Protein AF-A0A382SDR4-F1 (afdb_monomer)

Organism: NCBI:txid408172

Structure (mmCIF, N/CA/C/O backbone):
data_AF-A0A382SDR4-F1
#
_entry.id   AF-A0A382SDR4-F1
#
loop_
_atom_site.group_PDB
_atom_site.id
_atom_site.type_symbol
_atom_site.label_atom_id
_atom_site.label_alt_id
_atom_site.label_comp_id
_atom_site.label_asym_id
_atom_site.label_entity_id
_atom_site.label_seq_id
_atom_site.pdbx_PDB_ins_code
_atom_site.Cartn_x
_atom_site.Cartn_y
_atom_site.Cartn_z
_atom_site.occupancy
_atom_site.B_iso_or_equiv
_atom_site.auth_seq_id
_atom_site.auth_comp_id
_atom_site.auth_asym_id
_atom_site.auth_atom_id
_atom_site.pdbx_PDB_model_num
ATOM 1 N N . MET A 1 1 ? 40.694 6.648 5.800 1.00 42.09 1 MET A N 1
ATOM 2 C CA . MET A 1 1 ? 41.852 7.226 5.070 1.00 42.09 1 MET A CA 1
ATOM 3 C C . MET A 1 1 ? 41.909 6.481 3.736 1.00 42.09 1 MET A C 1
ATOM 5 O O . MET A 1 1 ? 42.114 5.287 3.797 1.00 42.09 1 MET A O 1
ATOM 9 N N . ARG A 1 2 ? 41.617 6.976 2.528 1.00 34.34 2 ARG A N 1
ATOM 10 C CA . ARG A 1 2 ? 41.239 8.264 1.901 1.00 34.34 2 ARG A CA 1
ATOM 11 C C . ARG A 1 2 ? 39.832 8.049 1.275 1.00 34.34 2 ARG A C 1
ATOM 13 O O . ARG A 1 2 ? 39.553 6.924 0.895 1.00 34.34 2 ARG A O 1
ATOM 20 N N . ARG A 1 3 ? 38.843 8.953 1.292 1.00 36.31 3 ARG A N 1
ATOM 21 C CA . ARG A 1 3 ? 38.759 10.359 0.836 1.00 36.31 3 ARG A CA 1
ATOM 22 C C . ARG A 1 3 ? 39.054 10.522 -0.671 1.00 36.31 3 ARG A C 1
ATOM 24 O O . ARG A 1 3 ? 40.202 10.732 -1.040 1.00 36.31 3 ARG A O 1
ATOM 31 N N . ASN A 1 4 ? 37.966 10.477 -1.452 1.00 34.06 4 ASN A N 1
ATOM 32 C CA . ASN A 1 4 ? 37.742 10.932 -2.839 1.00 34.06 4 ASN A CA 1
ATOM 33 C C . ASN A 1 4 ? 38.135 10.002 -4.002 1.00 34.06 4 ASN A C 1
ATOM 35 O O . ASN A 1 4 ? 39.260 9.514 -4.075 1.00 34.06 4 ASN A O 1
ATOM 39 N N . VAL A 1 5 ? 37.211 9.882 -4.969 1.00 33.97 5 VAL A N 1
ATOM 40 C CA . VAL A 1 5 ? 37.484 9.511 -6.366 1.00 33.97 5 VAL A CA 1
ATOM 41 C C . VAL A 1 5 ? 36.851 10.573 -7.270 1.00 33.97 5 VAL A C 1
ATOM 43 O O . VAL A 1 5 ? 35.683 10.921 -7.131 1.00 33.97 5 VAL A O 1
ATOM 46 N N . ASP A 1 6 ? 37.694 11.120 -8.136 1.00 36.75 6 ASP A N 1
ATOM 47 C CA . ASP A 1 6 ? 37.491 12.255 -9.033 1.00 36.75 6 ASP A CA 1
ATOM 48 C C . ASP A 1 6 ? 36.799 11.791 -10.335 1.00 36.75 6 ASP A C 1
ATOM 50 O O . ASP A 1 6 ? 37.286 10.873 -11.001 1.00 36.75 6 ASP A O 1
ATOM 54 N N . PHE A 1 7 ? 35.664 12.393 -10.712 1.00 32.41 7 PHE A N 1
ATOM 55 C CA . PHE A 1 7 ? 34.957 12.075 -11.961 1.00 32.41 7 PHE A CA 1
ATOM 56 C C . PHE A 1 7 ? 35.505 12.925 -13.116 1.00 32.41 7 PHE A C 1
ATOM 58 O O . PHE A 1 7 ? 35.123 14.080 -13.304 1.00 32.41 7 PHE A O 1
ATOM 65 N N . ARG A 1 8 ? 36.368 12.335 -13.954 1.00 37.22 8 ARG A N 1
ATOM 66 C CA . ARG A 1 8 ? 36.726 12.898 -15.268 1.00 37.22 8 ARG A CA 1
ATOM 67 C C . ARG A 1 8 ? 35.856 12.292 -16.367 1.00 37.22 8 ARG A C 1
ATOM 69 O O . ARG A 1 8 ? 35.957 11.107 -16.668 1.00 37.22 8 ARG A O 1
ATOM 76 N N . LEU A 1 9 ? 35.049 13.135 -17.011 1.00 39.50 9 LEU A N 1
ATOM 77 C CA . LEU A 1 9 ? 34.269 12.802 -18.206 1.00 39.50 9 LEU A CA 1
ATOM 78 C C . LEU A 1 9 ? 35.189 12.335 -19.349 1.00 39.50 9 LEU A C 1
ATOM 80 O O . LEU A 1 9 ? 36.022 13.093 -19.855 1.00 39.50 9 LEU A O 1
ATOM 84 N N . GLY A 1 10 ? 35.026 11.078 -19.766 1.00 33.91 10 GLY A N 1
ATOM 85 C CA . GLY A 1 10 ? 35.759 10.479 -20.877 1.00 33.91 10 GLY A CA 1
ATOM 86 C C . GLY A 1 10 ? 35.306 11.033 -22.229 1.00 33.91 10 GLY A C 1
ATOM 87 O O . GLY A 1 10 ? 34.182 10.801 -22.669 1.00 33.91 10 GLY A O 1
ATOM 88 N N . LYS A 1 11 ? 36.201 11.741 -22.928 1.00 41.03 11 LYS A N 1
ATOM 89 C CA . LYS A 1 11 ? 36.052 12.025 -24.362 1.00 41.03 11 LYS A CA 1
ATOM 90 C C . LYS A 1 11 ? 36.240 10.728 -25.158 1.00 41.03 11 LYS A C 1
ATOM 92 O O . LYS A 1 11 ? 37.163 9.963 -24.891 1.00 41.03 11 LYS A O 1
ATOM 97 N N . ARG A 1 12 ? 35.364 10.524 -26.150 1.00 38.06 12 ARG A N 1
ATOM 98 C CA . ARG A 1 12 ? 35.349 9.397 -27.100 1.00 38.06 12 ARG A CA 1
ATOM 99 C C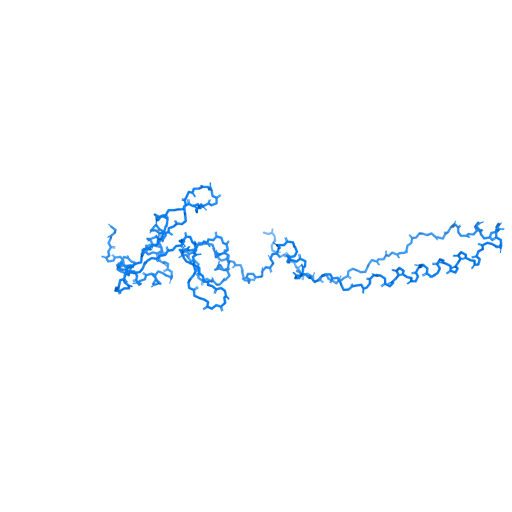 . ARG A 1 12 ? 36.759 9.008 -27.563 1.00 38.06 12 ARG A C 1
ATOM 101 O O . ARG A 1 12 ? 37.466 9.825 -28.153 1.00 38.06 12 ARG A O 1
ATOM 108 N N . GLN A 1 13 ? 37.118 7.741 -27.366 1.00 40.97 13 GLN A N 1
ATOM 109 C CA . GLN A 1 13 ? 38.270 7.118 -28.009 1.00 40.97 13 GLN A CA 1
ATOM 110 C C . GLN A 1 13 ? 38.030 7.037 -29.523 1.00 40.97 13 GLN A C 1
ATOM 112 O O . GLN A 1 13 ? 37.062 6.431 -29.980 1.00 40.97 13 GLN A O 1
ATOM 117 N N . ARG A 1 14 ? 38.928 7.635 -30.312 1.00 40.09 14 ARG A N 1
ATOM 118 C CA . ARG A 1 14 ? 39.158 7.217 -31.700 1.00 40.09 14 ARG A CA 1
ATOM 119 C C . ARG A 1 14 ? 40.130 6.044 -31.655 1.00 40.09 14 ARG A C 1
ATOM 121 O O . ARG A 1 14 ? 41.217 6.182 -31.101 1.00 40.09 14 ARG A O 1
ATOM 128 N N . CYS A 1 15 ? 39.742 4.914 -32.236 1.00 31.61 15 CYS A N 1
ATOM 129 C CA . CYS A 1 15 ? 40.668 3.825 -32.534 1.00 31.61 15 CYS A CA 1
ATOM 130 C C . CYS A 1 15 ? 41.781 4.324 -33.473 1.00 31.61 15 CYS A C 1
ATOM 132 O O . CYS A 1 15 ? 41.459 4.898 -34.517 1.00 31.61 15 CYS A O 1
ATOM 134 N N . PRO A 1 16 ? 43.069 4.072 -33.181 1.00 39.22 16 PRO A N 1
ATOM 135 C CA . PRO A 1 16 ? 44.115 4.121 -34.182 1.00 39.22 16 PRO A CA 1
ATOM 136 C C . PRO A 1 1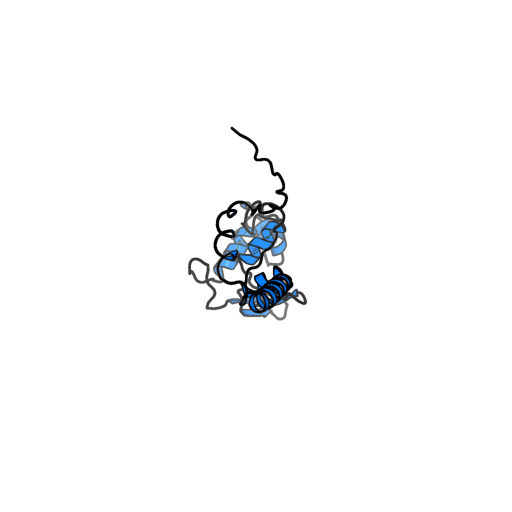6 ? 44.293 2.712 -34.757 1.00 39.22 16 PRO A C 1
ATOM 138 O O . PRO A 1 16 ? 44.913 1.849 -34.144 1.00 39.22 16 PRO A O 1
ATOM 141 N N . ALA A 1 17 ? 43.765 2.473 -35.952 1.00 42.78 17 ALA A N 1
ATOM 142 C CA . ALA A 1 17 ? 44.182 1.342 -36.769 1.00 42.78 17 ALA A CA 1
ATOM 143 C C . ALA A 1 17 ? 45.048 1.889 -37.902 1.00 42.78 17 ALA A C 1
ATOM 145 O O . ALA A 1 17 ? 44.496 2.389 -38.873 1.00 42.78 17 ALA A O 1
ATOM 146 N N . PHE A 1 18 ? 46.380 1.837 -37.772 1.00 40.28 18 PHE A N 1
ATOM 147 C CA . PHE A 1 18 ? 47.275 1.682 -38.928 1.00 40.28 18 PHE A CA 1
ATOM 148 C C . PHE A 1 18 ? 48.732 1.436 -38.504 1.00 40.28 18 PHE A C 1
ATOM 150 O O . PHE A 1 18 ? 49.513 2.368 -38.320 1.00 40.28 18 PHE A O 1
ATOM 157 N N . ARG A 1 19 ? 49.133 0.167 -38.400 1.00 44.34 19 ARG A N 1
ATOM 158 C CA . ARG A 1 19 ? 50.509 -0.251 -38.710 1.00 44.34 19 ARG A CA 1
ATOM 159 C C . ARG A 1 19 ? 50.580 -1.767 -38.805 1.00 44.34 19 ARG A C 1
ATOM 161 O O . ARG A 1 19 ? 50.593 -2.428 -37.781 1.00 44.34 19 ARG A O 1
ATOM 168 N N . LEU A 1 20 ? 50.631 -2.278 -40.032 1.00 45.59 20 LEU A N 1
ATOM 169 C CA . LEU A 1 20 ? 51.458 -3.409 -40.474 1.00 45.59 20 LEU A CA 1
ATOM 170 C C . LEU A 1 20 ? 50.936 -3.877 -41.829 1.00 45.59 20 LEU A C 1
ATOM 172 O O . LEU A 1 20 ? 49.872 -4.475 -41.897 1.00 45.59 20 LEU A O 1
ATOM 176 N N . ALA A 1 21 ? 51.685 -3.548 -42.882 1.00 43.97 21 ALA A N 1
ATOM 177 C CA . ALA A 1 21 ? 51.868 -4.340 -44.105 1.00 43.97 21 ALA A CA 1
ATOM 178 C C . ALA A 1 21 ? 52.376 -3.425 -45.233 1.00 43.97 21 ALA A C 1
ATOM 180 O O . ALA A 1 21 ? 51.670 -3.115 -46.187 1.00 43.97 21 ALA A O 1
ATOM 181 N N . LYS A 1 22 ? 53.633 -2.981 -45.140 1.00 44.50 22 LYS A N 1
ATOM 182 C CA . LYS A 1 22 ? 54.432 -2.715 -46.342 1.00 44.50 22 LYS A CA 1
ATOM 183 C C . LYS A 1 22 ? 55.436 -3.854 -46.416 1.00 44.50 22 LYS A C 1
ATOM 185 O O . LYS A 1 22 ? 56.323 -3.919 -45.574 1.00 44.50 22 LYS A O 1
ATOM 190 N N . GLY A 1 23 ? 55.228 -4.785 -47.342 1.00 48.16 23 GLY A N 1
ATOM 191 C CA . GLY A 1 23 ? 56.145 -5.914 -47.505 1.00 48.16 23 GLY A CA 1
ATOM 192 C C . GLY A 1 23 ? 55.715 -7.049 -48.434 1.00 48.16 23 GLY A C 1
ATOM 193 O O . GLY A 1 23 ? 56.488 -7.983 -48.579 1.00 48.16 23 GLY A O 1
ATOM 194 N N . LEU A 1 24 ? 54.532 -7.014 -49.064 1.00 51.19 24 LEU A N 1
ATOM 195 C CA . LEU A 1 24 ? 54.078 -8.118 -49.935 1.00 51.19 24 LEU A CA 1
ATOM 196 C C . LEU A 1 24 ? 53.490 -7.689 -51.294 1.00 51.19 24 LEU A C 1
ATOM 198 O O . LEU A 1 24 ? 53.162 -8.547 -52.108 1.00 51.19 24 LEU A O 1
ATOM 202 N N . ALA A 1 25 ? 53.393 -6.387 -51.584 1.00 47.06 25 ALA A N 1
ATOM 203 C CA . ALA A 1 25 ? 52.830 -5.903 -52.852 1.00 47.06 25 ALA A CA 1
ATOM 204 C C . ALA A 1 25 ? 53.821 -5.953 -54.036 1.00 47.06 25 ALA A C 1
ATOM 206 O O . ALA A 1 25 ? 53.390 -5.971 -55.187 1.00 47.06 25 ALA A O 1
ATOM 207 N N . ASP A 1 26 ? 55.129 -6.049 -53.776 1.00 45.59 26 ASP A N 1
ATOM 208 C CA . ASP A 1 26 ? 56.153 -5.934 -54.828 1.00 45.59 26 ASP A CA 1
ATOM 209 C C . ASP A 1 26 ? 56.440 -7.243 -55.587 1.00 45.59 26 ASP A C 1
ATOM 211 O O . ASP A 1 26 ? 57.140 -7.231 -56.597 1.00 45.59 26 ASP A O 1
ATOM 215 N N . ILE A 1 27 ? 55.875 -8.381 -55.161 1.00 52.69 27 ILE A N 1
ATOM 216 C CA . ILE A 1 27 ? 56.113 -9.684 -55.815 1.00 52.69 27 ILE A CA 1
ATOM 217 C C . ILE A 1 27 ? 54.990 -10.054 -56.800 1.00 52.69 27 ILE A C 1
ATOM 219 O O . ILE A 1 27 ? 55.246 -10.694 -57.819 1.00 52.69 27 ILE A O 1
ATOM 223 N N . ILE A 1 28 ? 53.754 -9.605 -56.566 1.00 51.94 28 ILE A N 1
ATOM 224 C CA . ILE A 1 28 ? 52.587 -10.042 -57.356 1.00 51.94 28 ILE A CA 1
ATOM 225 C C . ILE A 1 28 ? 52.452 -9.260 -58.680 1.00 51.94 28 ILE A C 1
ATOM 227 O O . ILE A 1 28 ? 51.943 -9.790 -59.667 1.00 51.94 28 ILE A O 1
ATOM 231 N N . LEU A 1 29 ? 52.992 -8.039 -58.765 1.00 50.66 29 LEU A N 1
ATOM 232 C CA . LEU A 1 29 ? 52.894 -7.186 -59.962 1.00 50.66 29 LEU A CA 1
ATOM 233 C C . LEU A 1 29 ? 53.837 -7.567 -61.115 1.00 50.66 29 LEU A C 1
ATOM 235 O O . LEU A 1 29 ? 53.713 -7.009 -62.203 1.00 50.66 29 LEU A O 1
ATOM 239 N N . LYS A 1 30 ? 54.757 -8.519 -60.918 1.00 51.94 30 LYS A N 1
ATOM 240 C CA . LYS A 1 30 ? 55.739 -8.887 -61.952 1.00 51.94 30 LYS A CA 1
ATOM 241 C C . LYS A 1 30 ? 55.297 -10.032 -62.872 1.00 51.94 30 LYS A C 1
ATOM 243 O O . LYS A 1 30 ? 55.916 -10.211 -63.914 1.00 51.94 30 LYS A O 1
ATOM 248 N N . TYR A 1 31 ? 54.251 -10.788 -62.516 1.00 56.09 31 TYR A N 1
ATOM 249 C CA . TYR A 1 31 ? 53.929 -12.058 -63.191 1.00 56.09 31 TYR A CA 1
ATOM 250 C C . TYR A 1 31 ? 52.609 -12.112 -63.983 1.00 56.09 31 TYR A C 1
ATOM 252 O O . TYR A 1 31 ? 52.424 -13.066 -64.729 1.00 56.09 31 TYR A O 1
ATOM 260 N N . PHE A 1 32 ? 51.710 -11.120 -63.906 1.00 54.28 32 PHE A N 1
ATOM 261 C CA . PHE A 1 32 ? 50.419 -11.181 -64.622 1.00 54.28 32 PHE A CA 1
ATOM 262 C C . PHE A 1 32 ? 49.930 -9.803 -65.120 1.00 54.28 32 PHE A C 1
ATOM 264 O O . PHE A 1 32 ? 49.114 -9.162 -64.457 1.00 54.28 32 PHE A O 1
ATOM 271 N N . PRO A 1 33 ? 50.373 -9.325 -66.300 1.00 48.12 33 PRO A N 1
ATOM 272 C CA . PRO A 1 33 ? 50.039 -7.981 -66.783 1.00 48.12 33 PRO A CA 1
ATOM 273 C C . PRO A 1 33 ? 48.655 -7.851 -67.453 1.00 48.12 33 PRO A C 1
ATOM 275 O O . PRO A 1 33 ? 48.248 -6.738 -67.766 1.00 48.12 33 PRO A O 1
ATOM 278 N N . ALA A 1 34 ? 47.908 -8.943 -67.669 1.00 49.62 34 ALA A N 1
ATOM 279 C CA . ALA A 1 34 ? 46.692 -8.920 -68.502 1.00 49.62 34 ALA A CA 1
ATOM 280 C C . ALA A 1 34 ? 45.386 -9.359 -67.802 1.00 49.62 34 ALA A C 1
ATOM 282 O O . ALA A 1 34 ? 44.347 -9.436 -68.453 1.00 49.62 34 ALA A O 1
ATOM 283 N N . MET A 1 35 ? 45.401 -9.621 -66.488 1.00 46.56 35 MET A N 1
ATOM 284 C CA . MET A 1 35 ? 44.214 -10.087 -65.738 1.00 46.56 35 MET A CA 1
ATOM 285 C C . MET A 1 35 ? 43.798 -9.148 -64.591 1.00 46.56 35 MET A C 1
ATOM 287 O O . MET A 1 35 ? 43.027 -9.521 -63.714 1.00 46.56 35 MET A O 1
ATOM 291 N N . THR A 1 36 ? 44.300 -7.914 -64.570 1.00 50.22 36 THR A N 1
ATOM 292 C CA . THR A 1 36 ? 44.134 -6.979 -63.442 1.00 50.22 36 THR A CA 1
ATOM 293 C C . THR A 1 36 ? 43.022 -5.948 -63.645 1.00 50.22 36 THR A C 1
ATOM 295 O O . THR A 1 36 ? 42.403 -5.537 -62.669 1.00 50.22 36 THR A O 1
ATOM 298 N N . ASN A 1 37 ? 42.673 -5.576 -64.883 1.00 47.56 37 ASN A N 1
ATOM 299 C CA . A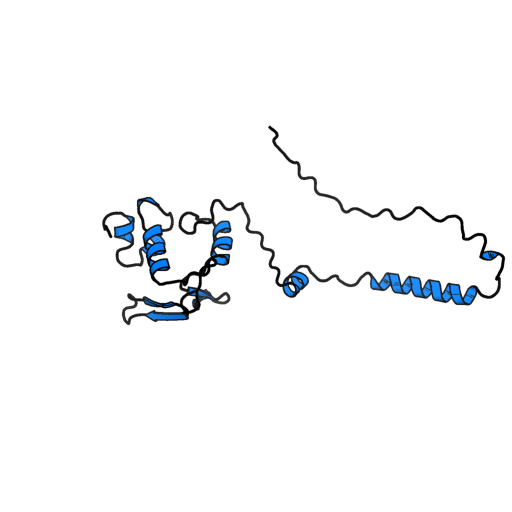SN A 1 37 ? 41.773 -4.434 -65.124 1.00 47.56 37 ASN A CA 1
ATOM 300 C C . ASN A 1 37 ? 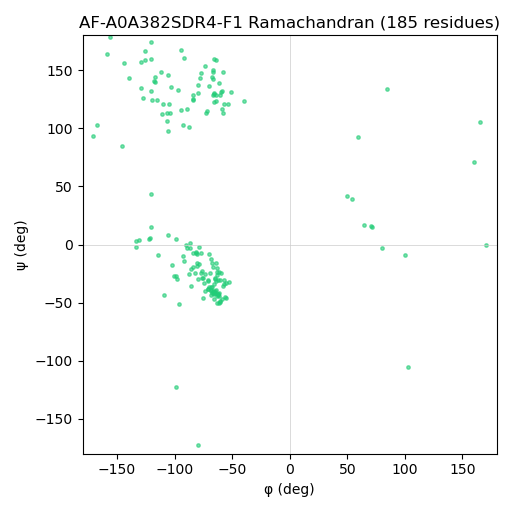40.274 -4.728 -64.871 1.00 47.56 37 ASN A C 1
ATOM 302 O O . ASN A 1 37 ? 39.502 -3.822 -64.561 1.00 47.56 37 ASN A O 1
ATOM 306 N N . ARG A 1 38 ? 39.855 -6.002 -64.953 1.00 48.84 38 ARG A N 1
ATOM 307 C CA . ARG A 1 38 ? 38.472 -6.433 -64.643 1.00 48.84 38 ARG A CA 1
ATOM 308 C C . ARG A 1 38 ? 38.261 -6.750 -63.157 1.00 48.84 38 ARG A C 1
ATOM 310 O O . ARG A 1 38 ? 37.151 -6.631 -62.660 1.00 48.84 38 ARG A O 1
ATOM 317 N N . ILE A 1 39 ? 39.325 -7.116 -62.439 1.00 53.75 39 ILE A N 1
ATOM 318 C CA . ILE A 1 39 ? 39.267 -7.443 -61.005 1.00 53.75 39 ILE A CA 1
ATOM 319 C C . ILE A 1 39 ? 39.399 -6.166 -60.155 1.00 53.75 39 ILE A C 1
ATOM 321 O O . ILE A 1 39 ? 38.696 -6.027 -59.156 1.00 53.75 39 ILE A O 1
ATOM 325 N N . LEU A 1 40 ? 40.212 -5.186 -60.584 1.00 52.03 40 LEU A N 1
ATOM 326 C CA . LEU A 1 40 ? 40.334 -3.886 -59.904 1.00 52.03 40 LEU A CA 1
ATOM 327 C C . LEU A 1 40 ? 39.033 -3.068 -59.931 1.00 52.03 40 LEU A C 1
ATOM 329 O O . LEU A 1 40 ? 38.690 -2.426 -58.941 1.00 52.03 40 LEU A O 1
ATOM 333 N N . THR A 1 41 ? 38.300 -3.096 -61.047 1.00 53.31 41 THR A N 1
ATOM 334 C CA . THR A 1 41 ? 37.037 -2.356 -61.209 1.00 53.31 41 THR A CA 1
ATOM 335 C C . THR A 1 41 ? 35.903 -2.964 -60.377 1.00 53.31 41 THR A C 1
ATOM 337 O O . THR A 1 41 ? 35.159 -2.223 -59.738 1.00 53.31 41 THR A O 1
ATOM 340 N N . CYS A 1 42 ? 35.824 -4.295 -60.271 1.00 51.56 42 CYS A N 1
ATOM 341 C CA . CYS A 1 42 ? 34.891 -4.967 -59.357 1.00 51.56 42 CYS A CA 1
ATOM 342 C C . CYS A 1 42 ? 35.272 -4.795 -57.875 1.00 51.56 42 CYS A C 1
ATOM 344 O O . CYS A 1 42 ? 34.388 -4.618 -57.037 1.00 51.56 42 CYS A O 1
ATOM 346 N N . GLY A 1 43 ? 36.568 -4.798 -57.542 1.00 54.12 43 GLY A N 1
ATOM 347 C CA . GLY A 1 43 ? 37.048 -4.583 -56.173 1.00 54.12 43 GLY A CA 1
ATOM 348 C C . GLY A 1 43 ? 36.761 -3.172 -55.650 1.00 54.12 43 GLY A C 1
ATOM 349 O O . GLY A 1 43 ? 36.321 -3.019 -54.513 1.00 54.12 43 GLY A O 1
ATOM 350 N N . ALA A 1 44 ? 36.935 -2.146 -56.490 1.00 56.97 44 ALA A N 1
ATOM 351 C CA . ALA A 1 44 ? 36.631 -0.760 -56.134 1.00 56.97 44 ALA A CA 1
ATOM 352 C C . ALA A 1 44 ? 35.121 -0.508 -55.966 1.00 56.97 44 ALA A C 1
ATOM 354 O O . ALA A 1 44 ? 34.726 0.216 -55.055 1.00 56.97 44 ALA A O 1
ATOM 355 N N . LEU A 1 45 ? 34.273 -1.141 -56.787 1.00 57.59 45 LEU A N 1
ATOM 356 C CA . LEU A 1 45 ? 32.816 -1.021 -56.669 1.00 57.59 45 LEU A CA 1
ATOM 357 C C . LEU A 1 45 ? 32.280 -1.757 -55.426 1.00 57.59 45 LEU A C 1
ATOM 359 O O . LEU A 1 45 ? 31.426 -1.223 -54.724 1.00 57.59 45 LEU A O 1
ATOM 363 N N . GLY A 1 46 ? 32.842 -2.929 -55.100 1.00 57.84 46 GLY A N 1
ATOM 364 C CA . GLY A 1 46 ? 32.499 -3.694 -53.895 1.00 57.84 46 GLY A CA 1
ATOM 365 C C . GLY A 1 46 ? 32.919 -3.013 -52.585 1.00 57.84 46 GLY A C 1
ATOM 366 O O . GLY A 1 46 ? 32.173 -3.054 -51.603 1.00 57.84 46 GLY A O 1
ATOM 367 N N . LEU A 1 47 ? 34.074 -2.331 -52.568 1.00 57.59 47 LEU A N 1
ATOM 368 C CA . LEU A 1 47 ? 34.518 -1.537 -51.413 1.00 57.59 47 LEU A CA 1
ATOM 369 C C . LEU A 1 47 ? 33.688 -0.257 -51.221 1.00 57.59 47 LEU A C 1
ATOM 371 O O . LEU A 1 47 ? 33.510 0.196 -50.095 1.00 57.59 47 LEU A O 1
ATOM 375 N N . LEU A 1 48 ? 33.164 0.331 -52.301 1.00 55.50 48 LEU A N 1
ATOM 376 C CA . LEU A 1 48 ? 32.323 1.528 -52.222 1.00 55.50 48 LEU A CA 1
ATOM 377 C C . LEU A 1 48 ? 30.910 1.199 -51.708 1.00 55.50 48 LEU A C 1
ATOM 379 O O . LEU A 1 48 ? 30.324 1.986 -50.967 1.00 55.50 48 LEU A O 1
ATOM 383 N N . THR A 1 49 ? 30.383 0.011 -52.029 1.00 58.94 49 THR A N 1
ATOM 384 C CA . THR A 1 49 ? 29.084 -0.453 -51.511 1.00 58.94 49 THR A CA 1
ATOM 385 C C . THR A 1 49 ? 29.108 -0.817 -50.025 1.00 58.94 49 THR A C 1
ATOM 387 O O . THR A 1 49 ? 28.117 -0.600 -49.334 1.00 58.94 49 THR A O 1
ATOM 390 N N . SER A 1 50 ? 30.229 -1.311 -49.490 1.00 59.06 50 SER A N 1
ATOM 391 C CA . SER A 1 50 ? 30.339 -1.668 -48.065 1.00 59.06 50 SER A CA 1
ATOM 392 C C . SER A 1 50 ? 30.485 -0.456 -47.137 1.00 59.06 50 SER A C 1
ATOM 394 O O . SER A 1 50 ? 30.098 -0.533 -45.973 1.00 59.06 50 SER A O 1
ATOM 396 N N . VAL A 1 51 ? 30.947 0.691 -47.648 1.00 59.88 51 VAL A N 1
ATOM 397 C CA . VAL A 1 51 ? 31.006 1.956 -46.887 1.00 59.88 51 VAL A CA 1
ATOM 398 C C . VAL A 1 51 ? 29.613 2.578 -46.690 1.00 59.88 51 VAL A C 1
ATOM 400 O O . VAL A 1 51 ? 29.387 3.267 -45.698 1.00 59.88 51 VAL A O 1
ATOM 403 N N . LEU A 1 52 ? 28.650 2.296 -47.574 1.00 56.44 52 LEU A N 1
ATOM 404 C CA . LEU A 1 52 ? 27.298 2.869 -47.504 1.00 56.44 52 LEU A CA 1
ATOM 405 C C . LEU A 1 52 ? 26.341 2.111 -46.565 1.00 56.44 52 LEU A C 1
ATOM 407 O O . LEU A 1 52 ? 25.359 2.688 -46.108 1.00 56.44 52 LEU A O 1
ATOM 411 N N . ILE A 1 53 ? 26.633 0.851 -46.222 1.00 59.72 53 ILE A N 1
ATOM 412 C CA . ILE A 1 53 ? 25.778 0.018 -45.349 1.00 59.72 53 ILE A CA 1
ATOM 413 C C . ILE A 1 53 ? 25.994 0.340 -43.854 1.00 59.72 53 ILE A C 1
ATOM 415 O O . ILE A 1 53 ? 25.159 0.022 -43.012 1.00 59.72 53 ILE A O 1
ATOM 419 N N . GLY A 1 54 ? 27.084 1.030 -43.501 1.00 57.03 54 GLY A N 1
ATOM 420 C CA . GLY A 1 54 ? 27.433 1.343 -42.110 1.00 57.03 54 GLY A CA 1
ATOM 421 C C . GLY A 1 54 ? 26.668 2.508 -41.467 1.00 57.03 54 GLY A C 1
ATOM 422 O O . GLY A 1 54 ? 26.910 2.801 -40.300 1.00 57.03 54 GLY A O 1
ATOM 423 N N . CYS A 1 55 ? 25.775 3.185 -42.197 1.00 61.31 55 CYS A N 1
ATOM 424 C CA . CYS A 1 55 ? 25.082 4.395 -41.734 1.00 61.31 55 CYS A CA 1
ATOM 425 C C . CYS A 1 55 ? 23.551 4.229 -41.729 1.00 61.31 55 CYS A C 1
ATOM 427 O O . CYS A 1 55 ? 22.811 5.106 -42.168 1.00 61.31 55 CYS A O 1
ATOM 429 N N . GLY A 1 56 ? 23.063 3.081 -41.255 1.00 68.62 56 GLY A N 1
ATOM 430 C CA . GLY A 1 56 ? 21.663 2.946 -40.852 1.00 68.62 56 GLY A CA 1
ATOM 431 C C . GLY A 1 56 ? 21.448 3.583 -39.472 1.00 68.62 56 GLY A C 1
ATOM 432 O O . GLY A 1 56 ? 22.346 3.486 -38.629 1.00 68.62 56 GLY A O 1
ATOM 433 N N . PRO A 1 57 ? 20.305 4.239 -39.199 1.00 72.62 57 PRO A N 1
ATOM 434 C CA . PRO A 1 57 ? 19.992 4.693 -37.850 1.00 72.62 57 PRO A CA 1
ATOM 435 C C . PRO A 1 57 ? 19.985 3.477 -36.916 1.00 72.62 57 PRO A C 1
ATOM 437 O O . PRO A 1 57 ? 19.159 2.578 -37.061 1.00 72.62 57 PRO A O 1
ATOM 440 N N . GLY A 1 58 ? 20.947 3.422 -35.992 1.00 74.81 58 GLY A N 1
ATOM 441 C CA . GLY A 1 58 ? 20.984 2.389 -34.960 1.00 74.81 58 GLY A CA 1
ATOM 442 C C . GLY A 1 58 ? 19.699 2.420 -34.133 1.00 74.81 58 GLY A C 1
ATOM 443 O O . GLY A 1 58 ? 19.109 3.489 -33.951 1.00 74.81 58 GLY A O 1
ATOM 444 N N . ALA A 1 59 ? 19.267 1.253 -33.647 1.00 78.69 59 ALA A N 1
ATOM 445 C CA . ALA A 1 59 ? 18.089 1.146 -32.791 1.00 78.69 59 ALA A CA 1
ATOM 446 C C . ALA A 1 59 ? 18.196 2.144 -31.631 1.00 78.69 59 ALA A C 1
ATOM 448 O O . ALA A 1 59 ? 19.242 2.241 -30.976 1.00 78.69 59 ALA A O 1
ATOM 449 N N . LYS A 1 60 ? 17.134 2.921 -31.394 1.00 86.06 60 LYS A N 1
ATOM 450 C CA . LYS A 1 60 ? 17.149 3.877 -30.288 1.00 86.06 60 LYS A CA 1
ATOM 451 C C . LYS A 1 60 ? 17.188 3.089 -28.974 1.00 86.06 60 LYS A C 1
ATOM 453 O O . LYS A 1 60 ? 16.587 2.019 -28.892 1.00 86.06 60 LYS A O 1
ATOM 458 N N . PRO A 1 61 ? 17.823 3.617 -27.914 1.00 81.50 61 PRO A N 1
ATOM 459 C CA . PRO A 1 61 ? 17.839 2.962 -26.606 1.00 81.50 61 PRO A CA 1
ATOM 460 C C . PRO A 1 61 ? 16.442 2.596 -26.083 1.00 81.50 61 PRO A C 1
ATOM 462 O O . PRO A 1 61 ? 16.287 1.569 -25.431 1.00 81.50 61 PRO A O 1
ATOM 465 N N . VAL A 1 62 ? 15.426 3.402 -26.413 1.00 82.94 62 VAL A N 1
ATOM 466 C CA . VAL A 1 62 ? 14.022 3.141 -26.061 1.00 82.94 62 VAL A CA 1
ATOM 467 C C . VAL A 1 62 ? 13.459 1.916 -26.788 1.00 82.94 62 VAL A C 1
ATOM 469 O O . VAL A 1 62 ? 12.829 1.073 -26.156 1.00 82.94 62 VAL A O 1
ATOM 472 N N . ASP A 1 63 ? 13.765 1.759 -28.078 1.00 86.56 63 ASP A N 1
ATOM 473 C CA . ASP A 1 63 ? 13.315 0.623 -28.892 1.00 86.56 63 ASP A CA 1
ATOM 474 C C . ASP A 1 63 ? 13.998 -0.671 -28.423 1.00 86.56 63 ASP A C 1
ATOM 476 O O . ASP A 1 63 ? 13.370 -1.723 -28.300 1.00 86.56 63 ASP A O 1
ATOM 480 N N . GLN A 1 64 ? 15.286 -0.575 -28.079 1.00 86.31 64 GLN A N 1
ATOM 481 C CA . GLN A 1 64 ? 16.059 -1.684 -27.528 1.00 86.31 64 GLN A CA 1
ATOM 482 C C . GLN A 1 64 ? 15.561 -2.094 -26.132 1.00 86.31 64 GLN A C 1
ATOM 484 O O . GLN A 1 64 ? 15.485 -3.284 -25.830 1.00 86.31 64 GLN A O 1
ATOM 489 N N . GLY A 1 65 ? 15.211 -1.123 -25.281 1.00 86.31 65 GLY A N 1
ATOM 490 C CA . GLY A 1 65 ? 14.626 -1.369 -23.961 1.00 86.31 65 GLY A CA 1
ATOM 491 C C . GLY A 1 65 ? 13.273 -2.072 -24.056 1.00 86.31 65 GLY A C 1
ATOM 492 O O . GLY A 1 65 ? 13.061 -3.069 -23.367 1.00 86.31 65 GLY A O 1
ATOM 493 N N . ALA A 1 66 ? 12.409 -1.626 -24.974 1.00 88.56 66 ALA A N 1
ATOM 494 C CA . ALA A 1 66 ? 11.122 -2.265 -25.244 1.00 88.56 66 ALA A CA 1
ATOM 495 C C . ALA A 1 66 ? 11.289 -3.713 -25.736 1.00 88.56 66 ALA A C 1
ATOM 497 O O . ALA A 1 66 ? 10.624 -4.615 -25.228 1.00 88.56 66 ALA A O 1
ATOM 498 N N . HIS A 1 67 ? 12.224 -3.959 -26.661 1.00 90.81 67 HIS A N 1
ATOM 499 C CA . HIS A 1 67 ? 12.531 -5.309 -27.140 1.00 90.81 67 HIS A CA 1
ATOM 500 C C . HIS A 1 67 ? 13.054 -6.222 -26.018 1.00 90.81 67 HIS A C 1
ATOM 502 O O . HIS A 1 67 ? 12.641 -7.374 -25.898 1.00 90.81 67 HIS A O 1
ATOM 508 N N . ASN A 1 68 ? 13.946 -5.707 -25.169 1.00 93.19 68 ASN A N 1
ATOM 509 C CA . ASN A 1 68 ? 14.594 -6.492 -24.116 1.00 93.19 68 ASN A CA 1
ATOM 510 C C . ASN A 1 68 ? 13.795 -6.559 -22.808 1.00 93.19 68 ASN A C 1
ATOM 512 O O . ASN A 1 68 ? 14.235 -7.232 -21.879 1.0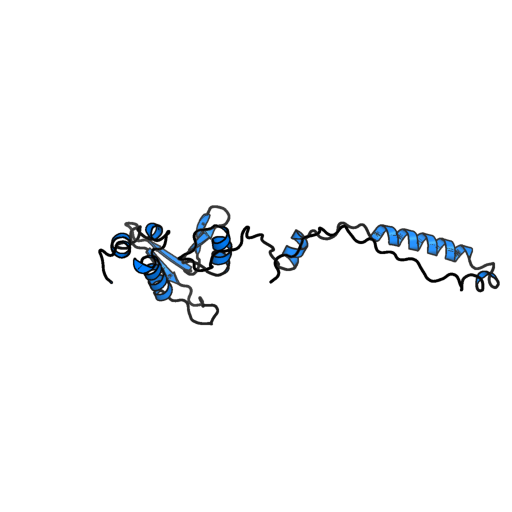0 93.19 68 ASN A O 1
ATOM 516 N N . LYS A 1 69 ? 12.650 -5.867 -22.720 1.00 94.00 69 LYS A N 1
ATOM 517 C CA . LYS A 1 69 ? 11.862 -5.692 -21.487 1.00 94.00 69 LYS A CA 1
ATOM 518 C C . LYS A 1 69 ? 12.693 -5.123 -20.329 1.00 94.00 69 LYS A C 1
ATOM 520 O O . LYS A 1 69 ? 12.541 -5.533 -19.183 1.00 94.00 69 LYS A O 1
ATOM 525 N N . VAL A 1 70 ? 13.584 -4.180 -20.640 1.00 91.88 70 VAL A N 1
ATOM 526 C CA . VAL A 1 70 ? 14.426 -3.492 -19.654 1.00 91.88 70 VAL A CA 1
ATOM 527 C C . VAL A 1 70 ? 13.972 -2.048 -19.533 1.00 91.88 70 VAL A C 1
ATOM 529 O O . VAL A 1 70 ? 14.027 -1.286 -20.501 1.00 91.88 70 VAL A O 1
ATOM 532 N N . LEU A 1 71 ? 13.581 -1.670 -18.320 1.00 88.69 71 LEU A N 1
ATOM 533 C CA . LEU A 1 71 ? 13.228 -0.307 -17.961 1.00 88.69 71 LEU A CA 1
ATOM 534 C C . LEU A 1 71 ? 14.365 0.312 -17.142 1.00 88.69 71 LEU A C 1
ATOM 536 O O . LEU A 1 71 ? 14.736 -0.208 -16.095 1.00 88.69 71 LEU A O 1
ATOM 540 N N . ASN A 1 72 ? 14.925 1.420 -17.630 1.00 87.69 72 ASN A N 1
ATOM 541 C CA . ASN A 1 72 ? 15.943 2.191 -16.916 1.00 87.69 72 ASN A CA 1
ATOM 542 C C . ASN A 1 72 ? 15.306 3.485 -16.402 1.00 87.69 72 ASN A C 1
ATOM 544 O O . ASN A 1 72 ? 14.935 4.338 -17.209 1.00 87.69 72 ASN A O 1
ATOM 548 N N . ILE A 1 73 ? 15.194 3.631 -15.081 1.00 86.62 73 ILE A N 1
ATOM 549 C CA . ILE A 1 73 ? 14.609 4.809 -14.423 1.00 86.62 73 ILE A CA 1
ATOM 550 C C . ILE A 1 73 ? 15.682 5.496 -13.582 1.00 86.62 73 ILE A C 1
ATOM 552 O O . ILE A 1 73 ? 16.482 4.842 -12.916 1.00 86.62 73 ILE A O 1
ATOM 556 N N . THR A 1 74 ? 15.701 6.828 -13.599 1.00 88.69 74 THR A N 1
ATOM 557 C CA . THR A 1 74 ? 16.476 7.616 -12.637 1.00 88.69 74 THR A CA 1
ATOM 558 C C . THR A 1 74 ? 15.608 7.901 -11.417 1.00 88.69 74 THR A C 1
ATOM 560 O O . THR A 1 74 ? 14.596 8.583 -11.531 1.00 88.69 74 THR A O 1
ATOM 563 N N . VAL A 1 75 ? 16.016 7.386 -10.258 1.00 84.94 75 VAL A N 1
ATOM 564 C CA . VAL A 1 75 ? 15.267 7.517 -8.993 1.00 84.94 75 VAL A CA 1
ATOM 565 C C . VAL A 1 75 ? 15.471 8.894 -8.335 1.00 84.94 75 VAL A C 1
ATOM 567 O O . VAL A 1 75 ? 14.654 9.335 -7.535 1.00 84.94 75 VAL A O 1
ATOM 570 N N . GLY A 1 76 ? 16.506 9.629 -8.751 1.00 87.25 76 GLY A N 1
ATOM 571 C CA . GLY A 1 76 ? 16.806 10.974 -8.267 1.00 87.25 76 GLY A CA 1
ATOM 572 C C . GLY A 1 76 ? 17.955 10.945 -7.270 1.00 87.25 76 GLY A C 1
ATOM 573 O O . GLY A 1 76 ? 19.110 10.815 -7.675 1.00 87.25 76 GLY A O 1
ATOM 574 N N . THR A 1 77 ? 17.642 11.100 -5.989 1.00 90.00 77 THR A N 1
ATOM 575 C CA . THR A 1 77 ? 18.613 11.056 -4.889 1.00 90.00 77 THR A CA 1
ATOM 576 C C . THR A 1 77 ? 18.704 9.663 -4.275 1.00 90.00 77 THR A C 1
ATOM 578 O O . THR A 1 77 ? 17.864 8.806 -4.543 1.00 90.00 77 THR A O 1
ATOM 581 N N . GLU A 1 78 ? 19.734 9.444 -3.458 1.00 90.75 78 GLU A N 1
ATOM 582 C CA . GLU A 1 78 ? 19.856 8.223 -2.658 1.00 90.75 78 GLU A CA 1
ATOM 583 C C . GLU A 1 78 ? 18.655 8.102 -1.697 1.00 90.75 78 GLU A C 1
ATOM 585 O O . GLU A 1 78 ? 18.379 9.081 -0.995 1.00 90.75 78 GLU A O 1
ATOM 590 N N . PRO A 1 79 ? 17.955 6.953 -1.669 1.00 90.81 79 PRO A N 1
ATOM 591 C CA . PRO A 1 79 ? 16.903 6.660 -0.696 1.00 90.81 79 PRO A CA 1
ATOM 592 C C . PRO A 1 79 ? 17.432 6.647 0.743 1.00 90.81 79 PRO A C 1
ATOM 594 O O . PRO A 1 79 ? 18.496 6.083 1.000 1.00 90.81 79 PRO A O 1
ATOM 597 N N . GLU A 1 80 ? 16.691 7.213 1.697 1.00 90.19 80 GLU A N 1
ATOM 598 C CA . GLU A 1 80 ? 17.081 7.148 3.119 1.00 90.19 80 GLU A CA 1
ATOM 599 C C . GLU A 1 80 ? 16.862 5.752 3.732 1.00 90.19 80 GLU A C 1
ATOM 601 O O . GLU A 1 80 ? 17.685 5.268 4.508 1.00 90.19 80 GLU A O 1
ATOM 606 N N . ASP A 1 81 ? 15.746 5.117 3.375 1.00 92.69 81 ASP A N 1
ATOM 607 C CA . ASP A 1 81 ? 15.325 3.776 3.789 1.00 92.69 81 ASP A CA 1
ATOM 608 C C . ASP A 1 81 ? 14.346 3.237 2.719 1.00 92.69 81 ASP A C 1
ATOM 610 O O . ASP A 1 81 ? 14.035 3.918 1.739 1.00 92.69 81 ASP A O 1
ATOM 614 N N . ILE A 1 82 ? 13.850 2.016 2.883 1.00 93.12 82 ILE A N 1
ATOM 615 C CA . ILE A 1 82 ? 12.824 1.390 2.034 1.00 93.12 82 ILE A CA 1
ATOM 616 C C . ILE A 1 82 ? 11.592 0.951 2.835 1.00 93.12 82 ILE A C 1
ATOM 618 O O . ILE A 1 82 ? 10.680 0.333 2.288 1.00 93.12 82 ILE A O 1
ATOM 622 N N . ASP A 1 83 ? 11.555 1.261 4.130 1.00 94.75 83 ASP A N 1
ATOM 623 C CA . ASP A 1 83 ? 10.414 0.993 4.996 1.00 94.75 83 ASP A CA 1
ATOM 624 C C . ASP A 1 83 ? 9.245 1.952 4.693 1.00 94.75 83 ASP A C 1
ATOM 626 O O . ASP A 1 83 ? 9.345 3.153 4.986 1.00 94.75 83 ASP A O 1
ATOM 630 N N . PRO A 1 84 ? 8.107 1.454 4.168 1.00 93.94 84 PRO A N 1
ATOM 631 C CA . PRO A 1 84 ? 6.996 2.300 3.735 1.00 93.94 84 PRO A CA 1
ATOM 632 C C . PRO A 1 84 ? 6.330 3.088 4.866 1.00 93.94 84 PRO A C 1
ATOM 634 O O . PRO A 1 84 ? 5.597 4.033 4.591 1.00 93.94 84 PRO A O 1
ATOM 637 N N . HIS A 1 85 ? 6.555 2.732 6.135 1.00 95.06 85 HIS A N 1
ATOM 638 C CA . HIS A 1 85 ? 5.969 3.460 7.265 1.00 95.06 85 HIS A CA 1
ATOM 639 C C . HIS A 1 85 ? 6.873 4.569 7.815 1.00 95.06 85 HIS A C 1
ATOM 641 O O . HIS A 1 85 ? 6.418 5.350 8.657 1.00 95.06 85 HIS A O 1
ATOM 647 N N . VAL A 1 86 ? 8.133 4.642 7.381 1.00 93.44 86 VAL A N 1
ATOM 648 C CA . VAL A 1 86 ? 9.131 5.591 7.904 1.00 93.44 86 VAL A CA 1
ATOM 649 C C . VAL A 1 86 ? 9.460 6.675 6.882 1.00 93.44 86 VAL A C 1
ATOM 651 O O . VAL A 1 86 ? 9.548 7.854 7.240 1.00 93.44 86 VAL A O 1
ATOM 654 N N . VAL A 1 87 ? 9.633 6.290 5.617 1.00 93.56 87 VAL A N 1
ATOM 655 C CA . VAL A 1 87 ? 10.076 7.200 4.556 1.00 93.56 87 VAL A CA 1
ATOM 656 C C . VAL A 1 87 ? 8.984 8.175 4.131 1.00 93.56 87 VAL A C 1
ATOM 658 O O . VAL A 1 87 ? 7.792 7.886 4.226 1.00 93.56 87 VAL A O 1
ATOM 661 N N . THR A 1 88 ? 9.396 9.339 3.621 1.00 91.81 88 THR A N 1
ATOM 662 C CA . THR A 1 88 ? 8.455 10.355 3.122 1.00 91.81 88 THR A CA 1
ATOM 663 C C . THR A 1 88 ? 8.791 10.958 1.764 1.00 91.81 88 THR A C 1
ATOM 665 O O . THR A 1 88 ? 8.122 11.895 1.333 1.00 91.81 88 THR A O 1
ATOM 668 N N . GLY A 1 89 ? 9.852 10.494 1.109 1.00 90.94 89 GLY A N 1
ATOM 669 C CA . GLY A 1 89 ? 10.292 11.051 -0.162 1.00 90.94 89 GLY A CA 1
ATOM 670 C C . GLY A 1 89 ? 9.700 10.339 -1.381 1.00 90.94 89 GLY A C 1
ATOM 671 O O . GLY A 1 89 ? 9.221 9.205 -1.330 1.00 90.94 89 GLY A O 1
ATOM 672 N N . VAL A 1 90 ? 9.735 11.051 -2.509 1.00 91.00 90 VAL A N 1
ATOM 673 C CA . VAL A 1 90 ? 9.362 10.532 -3.834 1.00 91.00 90 VAL A CA 1
ATOM 674 C C . VAL A 1 90 ? 10.351 9.469 -4.354 1.00 91.00 90 VAL A C 1
ATOM 676 O O . VAL A 1 90 ? 9.884 8.484 -4.928 1.00 91.00 90 VAL A O 1
ATOM 679 N N . PRO A 1 91 ? 11.686 9.606 -4.171 1.00 92.31 91 PRO A N 1
ATOM 680 C CA . PRO A 1 91 ? 12.645 8.576 -4.583 1.00 92.31 91 PRO A CA 1
ATOM 681 C C . PRO A 1 91 ? 12.336 7.200 -3.979 1.00 92.31 91 PRO A C 1
ATOM 683 O O . PRO A 1 91 ? 12.304 6.198 -4.693 1.00 92.31 91 PRO A O 1
ATOM 686 N N . GLU A 1 92 ? 12.046 7.161 -2.679 1.00 93.38 92 GLU A N 1
ATOM 687 C CA . GLU A 1 92 ? 11.690 5.950 -1.942 1.00 93.38 92 GLU A CA 1
ATOM 688 C C . GLU A 1 92 ? 10.352 5.393 -2.426 1.00 93.38 92 GLU A C 1
ATOM 690 O O . GLU A 1 92 ? 10.227 4.189 -2.647 1.00 93.38 92 GLU A O 1
ATOM 695 N N . HIS A 1 93 ? 9.367 6.269 -2.657 1.00 91.44 93 HIS A N 1
ATOM 696 C CA . HIS A 1 93 ? 8.051 5.872 -3.150 1.00 91.44 93 HIS A CA 1
ATOM 697 C C . HIS A 1 93 ? 8.139 5.095 -4.470 1.00 91.44 93 HIS A C 1
ATOM 699 O O . HIS A 1 93 ? 7.536 4.031 -4.572 1.00 91.44 93 HIS A O 1
ATOM 705 N N . HIS A 1 94 ? 8.942 5.556 -5.440 1.00 91.06 94 HIS A N 1
ATOM 706 C CA . HIS A 1 94 ? 9.141 4.844 -6.711 1.00 91.06 94 HIS A CA 1
ATOM 707 C C . HIS A 1 94 ? 9.677 3.417 -6.529 1.00 91.06 94 HIS A C 1
ATOM 709 O O . HIS A 1 94 ? 9.327 2.526 -7.300 1.00 91.06 94 HIS A O 1
ATOM 715 N 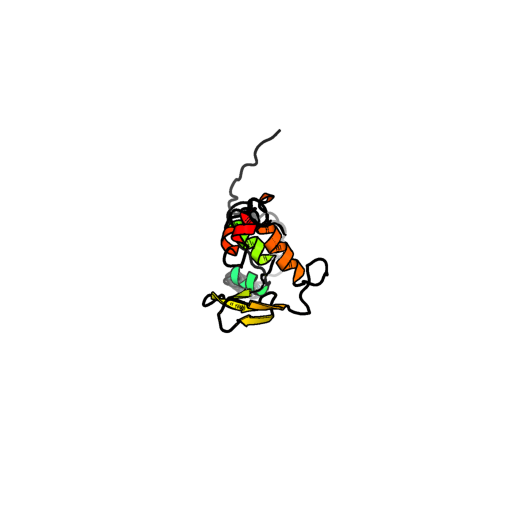N . ILE A 1 95 ? 10.539 3.200 -5.534 1.00 93.69 95 ILE A N 1
ATOM 716 C CA . ILE A 1 95 ? 11.085 1.875 -5.230 1.00 93.69 95 ILE A CA 1
ATOM 717 C C . ILE A 1 95 ? 10.022 1.027 -4.532 1.00 93.69 95 ILE A C 1
ATOM 719 O O . ILE A 1 95 ? 9.807 -0.119 -4.913 1.00 93.69 95 ILE A O 1
ATOM 723 N N . ILE A 1 96 ? 9.334 1.588 -3.537 1.00 94.56 96 ILE A N 1
ATOM 724 C CA . ILE A 1 96 ? 8.341 0.872 -2.734 1.00 94.56 96 ILE A CA 1
ATOM 725 C C . ILE A 1 96 ? 7.198 0.363 -3.608 1.00 94.56 96 ILE A C 1
ATOM 727 O O . ILE A 1 96 ? 6.922 -0.829 -3.570 1.00 94.56 96 ILE A O 1
ATOM 731 N N . VAL A 1 97 ? 6.601 1.203 -4.459 1.00 91.81 97 VAL A N 1
ATOM 732 C CA . VAL A 1 97 ? 5.496 0.773 -5.344 1.00 91.81 97 VAL A CA 1
ATOM 733 C C . VAL A 1 97 ? 5.930 -0.228 -6.419 1.00 91.81 97 VAL A C 1
ATOM 735 O O . VAL A 1 97 ? 5.092 -0.881 -7.028 1.00 91.81 97 VAL A O 1
ATOM 738 N N . ALA A 1 98 ? 7.237 -0.359 -6.669 1.00 92.00 98 ALA A N 1
ATOM 739 C CA . ALA A 1 98 ? 7.780 -1.400 -7.536 1.00 92.00 98 ALA A CA 1
ATOM 740 C C . ALA A 1 98 ? 8.023 -2.729 -6.795 1.00 92.00 98 ALA A C 1
ATOM 742 O O . ALA A 1 98 ? 8.124 -3.775 -7.437 1.00 92.00 98 ALA A O 1
ATOM 743 N N . LEU A 1 99 ? 8.152 -2.697 -5.464 1.00 94.00 99 LEU A N 1
ATOM 744 C CA . LEU A 1 99 ? 8.420 -3.862 -4.615 1.00 94.00 99 LEU A CA 1
ATOM 745 C C . LEU A 1 99 ? 7.166 -4.403 -3.920 1.00 94.00 99 LEU A C 1
ATOM 747 O O . LEU A 1 99 ? 7.129 -5.586 -3.581 1.00 94.00 99 LEU A O 1
ATOM 751 N N . THR A 1 100 ? 6.175 -3.552 -3.672 1.00 94.94 100 THR A N 1
ATOM 752 C CA . THR A 1 100 ? 4.963 -3.878 -2.921 1.00 94.94 100 THR A CA 1
ATOM 753 C C . THR A 1 100 ? 3.712 -3.464 -3.685 1.00 94.94 100 THR A C 1
ATOM 755 O O . THR A 1 100 ? 3.742 -2.593 -4.551 1.00 94.94 100 THR A O 1
ATOM 758 N N . GLU A 1 101 ? 2.593 -4.101 -3.352 1.00 95.25 101 GLU A N 1
ATOM 759 C CA . GLU A 1 101 ? 1.286 -3.824 -3.941 1.00 95.25 101 GLU A CA 1
ATOM 760 C C . GLU A 1 101 ? 0.266 -3.603 -2.816 1.00 95.25 101 GLU A C 1
ATOM 762 O O . GLU A 1 101 ? 0.244 -4.334 -1.825 1.00 95.25 101 GLU A O 1
ATOM 767 N N . GLY A 1 102 ? -0.566 -2.567 -2.944 1.00 95.06 102 GLY A N 1
ATOM 768 C CA . GLY A 1 102 ? -1.637 -2.272 -1.991 1.00 95.06 102 GLY A CA 1
ATOM 769 C C . GLY A 1 102 ? -2.876 -3.149 -2.195 1.00 95.06 102 GLY A C 1
ATOM 770 O O . GLY A 1 102 ? -2.894 -4.071 -3.013 1.00 95.06 102 GLY A O 1
ATOM 771 N N . LEU A 1 103 ? -3.957 -2.839 -1.471 1.00 96.88 103 LEU A N 1
ATOM 772 C CA . LEU A 1 103 ? -5.274 -3.446 -1.723 1.00 96.88 103 LEU A CA 1
ATOM 773 C C . LEU A 1 103 ? -5.783 -3.090 -3.128 1.00 96.88 103 LEU A C 1
ATOM 775 O O . LEU A 1 103 ? -6.277 -3.953 -3.850 1.00 96.88 103 LEU A O 1
ATOM 779 N N . VAL A 1 104 ? -5.609 -1.826 -3.511 1.00 96.69 104 VAL A N 1
ATOM 780 C CA . VAL A 1 104 ? -5.964 -1.258 -4.814 1.00 96.69 104 VAL A CA 1
ATOM 781 C C . VAL A 1 104 ? -4.746 -0.573 -5.427 1.00 96.69 104 VAL A C 1
ATOM 783 O O . VAL A 1 104 ? -3.811 -0.211 -4.710 1.00 96.69 104 VAL A O 1
ATOM 786 N N . ALA A 1 105 ? -4.775 -0.397 -6.741 1.00 94.81 105 ALA A N 1
ATOM 787 C CA . ALA A 1 105 ? -3.821 0.402 -7.497 1.00 94.81 105 ALA A CA 1
ATOM 788 C C . ALA A 1 105 ? -4.557 1.524 -8.248 1.00 94.81 105 ALA A C 1
ATOM 790 O O . ALA A 1 105 ? -5.786 1.591 -8.231 1.00 94.81 105 ALA A O 1
ATOM 791 N N . GLU A 1 106 ? -3.807 2.412 -8.891 1.00 94.00 106 GLU A N 1
ATOM 792 C CA . GLU A 1 106 ? -4.347 3.520 -9.683 1.00 94.00 106 GLU A CA 1
ATOM 793 C C . GLU A 1 106 ? -4.244 3.192 -11.175 1.00 94.00 106 GLU A C 1
ATOM 795 O O . GLU A 1 106 ? -3.208 2.706 -11.641 1.00 94.00 106 GLU A O 1
ATOM 800 N N . ASP A 1 107 ? -5.307 3.458 -11.936 1.00 95.62 107 ASP A N 1
ATOM 801 C CA . ASP A 1 107 ? -5.249 3.362 -13.392 1.00 95.62 107 ASP A CA 1
ATOM 802 C C . ASP A 1 107 ? -4.288 4.426 -13.960 1.00 95.62 107 ASP A C 1
ATOM 804 O O . ASP A 1 107 ? -4.403 5.608 -13.622 1.00 95.62 107 ASP A O 1
ATOM 808 N N . PRO A 1 108 ? -3.344 4.062 -14.845 1.00 92.50 108 PRO A N 1
ATOM 809 C CA . PRO A 1 108 ? -2.343 5.000 -15.351 1.00 92.50 108 PRO A CA 1
ATOM 810 C C . PRO A 1 108 ? -2.904 6.084 -16.291 1.00 92.50 108 PRO A C 1
ATOM 812 O O . PRO A 1 108 ? -2.153 6.979 -16.684 1.00 92.50 108 PRO A O 1
ATOM 815 N N . VAL A 1 109 ? -4.173 6.001 -16.708 1.00 95.62 109 VAL A N 1
ATOM 816 C CA . VAL A 1 109 ? -4.807 6.936 -17.649 1.00 95.62 109 VAL A CA 1
ATOM 817 C C . VAL A 1 109 ? -5.588 8.027 -16.922 1.00 95.62 109 VAL A C 1
ATOM 819 O O . VAL A 1 109 ? -5.414 9.207 -17.226 1.00 95.62 109 VAL A O 1
ATOM 822 N N . ASP A 1 110 ? -6.457 7.649 -15.991 1.00 95.62 110 ASP A N 1
ATOM 823 C CA . ASP A 1 110 ? -7.411 8.555 -15.334 1.00 95.62 110 ASP A CA 1
ATOM 824 C C . ASP A 1 110 ? -7.412 8.445 -13.797 1.00 95.62 110 ASP A C 1
ATOM 826 O O . ASP A 1 110 ? -8.184 9.146 -13.141 1.00 95.62 110 ASP A O 1
ATOM 830 N N . LEU A 1 111 ? -6.515 7.627 -13.230 1.00 94.75 111 LEU A N 1
ATOM 831 C CA . LEU A 1 111 ? -6.293 7.449 -11.792 1.00 94.75 111 LEU A CA 1
ATOM 832 C C . LEU A 1 111 ? -7.484 6.856 -11.029 1.00 94.75 111 LEU A C 1
ATOM 834 O O . LEU A 1 111 ? -7.528 6.943 -9.799 1.00 94.75 111 LEU A O 1
ATOM 838 N N . HIS A 1 112 ? -8.458 6.245 -11.712 1.00 96.06 112 HIS A N 1
ATOM 839 C CA . HIS A 1 112 ? -9.511 5.537 -10.989 1.00 96.06 112 HIS A CA 1
ATOM 840 C C . HIS A 1 112 ? -8.936 4.307 -10.255 1.00 96.06 112 HIS A C 1
ATOM 842 O O . HIS A 1 112 ? -7.950 3.719 -10.711 1.00 96.06 112 HIS A O 1
ATOM 848 N N . PRO A 1 113 ? -9.525 3.888 -9.118 1.00 95.50 113 PRO A N 1
ATOM 849 C CA . PRO A 1 113 ? -9.046 2.717 -8.392 1.00 95.50 113 PRO A CA 1
ATOM 850 C C . PRO A 1 113 ? -9.258 1.430 -9.195 1.00 95.50 113 PRO A C 1
ATOM 852 O O . PRO A 1 113 ? -10.379 1.131 -9.611 1.00 95.50 113 PRO A O 1
ATOM 855 N N . VAL A 1 114 ? -8.201 0.633 -9.341 1.00 96.88 114 VAL A N 1
ATOM 856 C CA . VAL A 1 114 ? -8.207 -0.681 -10.000 1.00 96.88 114 VAL A CA 1
ATOM 857 C C . VAL A 1 114 ? -7.751 -1.790 -9.038 1.00 96.88 114 VAL A C 1
ATOM 859 O O . VAL A 1 114 ? -7.099 -1.504 -8.029 1.00 96.88 114 VAL A O 1
ATOM 862 N N . PRO A 1 115 ? -8.081 -3.069 -9.307 1.00 97.12 115 PRO A N 1
ATOM 863 C CA . PRO A 1 115 ? -7.664 -4.191 -8.463 1.00 97.12 115 PRO A CA 1
ATOM 864 C C . PRO A 1 115 ? -6.142 -4.304 -8.290 1.00 97.12 115 PRO A C 1
ATOM 866 O O . PRO A 1 115 ? -5.421 -4.515 -9.266 1.00 97.12 115 PRO A O 1
ATOM 869 N N . GLY A 1 116 ? -5.674 -4.240 -7.041 1.00 95.44 116 GLY A N 1
ATOM 870 C CA . GLY A 1 116 ? -4.307 -4.586 -6.636 1.00 95.44 116 GLY A CA 1
ATOM 871 C C . GLY A 1 116 ? -4.279 -6.001 -6.058 1.00 95.44 116 GLY A C 1
ATOM 872 O O . GLY A 1 116 ? -4.754 -6.948 -6.694 1.00 95.44 116 GLY A O 1
ATOM 873 N N . THR A 1 117 ? -3.822 -6.143 -4.809 1.00 96.94 117 THR A N 1
ATOM 874 C CA . THR A 1 117 ? -3.883 -7.417 -4.067 1.00 96.94 117 THR A CA 1
ATOM 875 C C . THR A 1 117 ? -5.326 -7.884 -3.838 1.00 96.94 117 THR A C 1
ATOM 877 O O . THR A 1 117 ? -5.592 -9.089 -3.795 1.00 96.94 117 THR A O 1
ATOM 880 N N . ALA A 1 118 ? -6.275 -6.949 -3.717 1.00 97.94 118 ALA A N 1
ATOM 881 C CA . ALA A 1 118 ? -7.697 -7.261 -3.726 1.00 97.94 118 ALA A CA 1
ATOM 882 C C . ALA A 1 118 ? -8.208 -7.358 -5.171 1.00 97.94 118 ALA A C 1
ATOM 884 O O . ALA A 1 118 ? -8.010 -6.444 -5.968 1.00 97.94 118 ALA A O 1
ATOM 885 N N . GLU A 1 119 ? -8.887 -8.454 -5.511 1.00 96.94 119 GLU A N 1
ATOM 886 C CA . GLU A 1 119 ? -9.505 -8.646 -6.832 1.00 96.94 119 GLU A CA 1
ATOM 887 C C . GLU A 1 119 ? -10.805 -7.850 -7.001 1.00 96.94 119 GLU A C 1
ATOM 889 O O . GLU A 1 119 ? -11.157 -7.461 -8.113 1.00 96.94 119 GLU A O 1
ATOM 894 N N . ARG A 1 120 ? -11.512 -7.600 -5.895 1.00 97.25 120 ARG A N 1
ATOM 895 C CA . ARG A 1 120 ? -12.739 -6.803 -5.838 1.00 97.25 120 ARG A CA 1
ATOM 896 C C . ARG A 1 120 ? -12.979 -6.297 -4.420 1.00 97.25 120 ARG A C 1
ATOM 898 O O . ARG A 1 120 ? -12.426 -6.830 -3.455 1.00 97.25 120 ARG A O 1
ATOM 905 N N . TRP A 1 121 ? -13.857 -5.313 -4.292 1.00 98.12 121 TRP A N 1
ATOM 906 C CA . TRP A 1 121 ? -14.329 -4.823 -3.005 1.00 98.12 121 TRP A CA 1
ATOM 907 C C . TRP A 1 121 ? -15.800 -4.428 -3.065 1.00 98.12 121 TRP A C 1
ATOM 909 O O . TRP A 1 121 ? -16.339 -4.116 -4.126 1.00 98.12 121 TRP A O 1
ATOM 919 N N . GLU A 1 122 ? -16.437 -4.455 -1.904 1.00 97.81 122 GLU A N 1
ATOM 920 C CA . GLU A 1 122 ? -17.818 -4.040 -1.695 1.00 97.81 122 GLU A CA 1
ATOM 921 C C . GLU A 1 122 ? -17.836 -2.846 -0.745 1.00 97.81 122 GLU A C 1
ATOM 923 O O . GLU A 1 122 ? -17.022 -2.768 0.180 1.00 97.81 122 GLU A O 1
ATOM 928 N N . VAL A 1 123 ? -18.762 -1.921 -0.976 1.00 97.50 123 VAL A N 1
ATOM 929 C CA . VAL A 1 123 ? -18.952 -0.730 -0.146 1.00 97.50 123 VAL A CA 1
ATOM 930 C C . VAL A 1 123 ? -20.370 -0.771 0.404 1.00 97.50 123 VAL A C 1
ATOM 932 O O . VAL A 1 123 ? -21.307 -1.030 -0.350 1.00 97.50 123 VAL A O 1
ATOM 935 N N . SER A 1 124 ? -20.527 -0.553 1.709 1.00 97.19 124 SER A N 1
ATOM 936 C CA . SER A 1 124 ? -21.844 -0.459 2.343 1.00 97.19 124 SER A CA 1
ATOM 937 C C . SER A 1 124 ? -22.647 0.734 1.825 1.00 97.19 124 SER A C 1
ATOM 939 O O . SER A 1 124 ? -22.086 1.720 1.347 1.00 97.19 124 SER A O 1
ATOM 941 N N . ASP A 1 125 ? -23.970 0.677 1.987 1.00 96.88 125 ASP A N 1
ATOM 942 C CA . ASP A 1 125 ? -24.893 1.724 1.523 1.00 96.88 125 ASP A CA 1
ATOM 943 C C . ASP A 1 125 ? -24.584 3.118 2.099 1.00 96.88 125 ASP A C 1
ATOM 945 O O . ASP A 1 125 ? -24.842 4.136 1.460 1.00 96.88 125 ASP A O 1
ATOM 949 N N . ASP A 1 126 ? -24.027 3.173 3.311 1.00 96.25 126 ASP A N 1
ATOM 950 C CA . ASP A 1 126 ? -23.629 4.406 3.995 1.00 96.25 126 ASP A CA 1
ATOM 951 C C . ASP A 1 126 ? -22.187 4.848 3.684 1.00 96.25 126 ASP A C 1
ATOM 953 O O . ASP A 1 126 ? -21.750 5.898 4.155 1.00 96.25 126 ASP A O 1
ATOM 957 N N . GLY A 1 127 ? -21.438 4.063 2.903 1.00 94.88 127 GLY A N 1
ATOM 958 C CA . GLY A 1 127 ? -20.067 4.368 2.500 1.00 94.88 127 GLY A CA 1
ATOM 959 C C . GLY A 1 127 ? -19.027 4.263 3.616 1.00 94.88 127 GLY A C 1
ATOM 960 O O . GLY A 1 127 ? -17.923 4.782 3.446 1.00 94.88 127 GLY A O 1
ATOM 961 N N . THR A 1 128 ? -19.351 3.637 4.754 1.00 95.62 128 THR A N 1
ATOM 962 C CA . THR A 1 128 ? -18.447 3.572 5.919 1.00 95.62 128 THR A CA 1
ATOM 963 C C . THR A 1 128 ? -17.730 2.234 6.081 1.00 95.62 128 THR A C 1
ATOM 965 O O . THR A 1 128 ? -16.715 2.167 6.779 1.00 95.62 128 THR A O 1
ATOM 968 N N . VAL A 1 129 ? -18.214 1.174 5.427 1.00 97.50 129 VAL A N 1
ATOM 969 C CA . VAL A 1 129 ? -17.640 -0.172 5.493 1.00 97.50 129 VAL A CA 1
ATOM 970 C C . VAL A 1 129 ? -17.199 -0.609 4.104 1.00 97.50 129 VAL A C 1
ATOM 972 O O . VAL A 1 129 ? -17.995 -0.649 3.168 1.00 97.50 129 VAL A O 1
ATOM 975 N N . TYR A 1 130 ? -15.922 -0.971 3.997 1.00 97.19 130 TYR A N 1
ATOM 976 C CA . TYR A 1 130 ? -15.306 -1.501 2.786 1.00 97.19 130 TYR A CA 1
ATOM 977 C C . TYR A 1 130 ? -14.868 -2.941 3.048 1.00 97.19 130 TYR A C 1
ATOM 979 O O . TYR A 1 130 ? -14.107 -3.196 3.983 1.00 97.19 130 TYR A O 1
ATOM 987 N N . THR A 1 131 ? -15.333 -3.875 2.221 1.00 97.94 131 THR A N 1
ATOM 988 C CA . THR A 1 131 ? -14.960 -5.294 2.302 1.00 97.94 131 THR A CA 1
ATOM 989 C C . THR A 1 131 ? -14.100 -5.648 1.102 1.00 97.94 131 THR A C 1
ATOM 991 O O . THR A 1 131 ? -14.590 -5.643 -0.022 1.00 97.94 131 THR A O 1
ATOM 994 N N . PHE A 1 132 ? -12.823 -5.952 1.326 1.00 98.19 132 PHE A N 1
ATOM 995 C CA . PHE A 1 132 ? -11.878 -6.319 0.270 1.00 98.19 132 PHE A CA 1
ATOM 996 C C . PHE A 1 132 ? -11.747 -7.840 0.162 1.00 98.19 132 PHE A C 1
ATOM 998 O O . PHE A 1 132 ? -11.551 -8.524 1.166 1.00 98.19 132 PHE A O 1
ATOM 1005 N N . HIS A 1 133 ? -11.806 -8.363 -1.062 1.00 98.00 133 HIS A N 1
ATOM 1006 C CA . HIS A 1 133 ? -11.592 -9.778 -1.355 1.00 98.00 133 HIS A CA 1
ATOM 1007 C C . HIS A 1 133 ? -10.206 -9.956 -1.974 1.00 98.00 133 HIS A C 1
ATOM 1009 O O . HIS A 1 133 ? -9.944 -9.451 -3.065 1.00 98.00 133 HIS A O 1
ATOM 1015 N N . LEU A 1 134 ? -9.308 -10.627 -1.250 1.00 97.88 134 LEU A N 1
ATOM 1016 C CA . LEU A 1 134 ? -7.922 -10.835 -1.671 1.00 97.88 134 LEU A CA 1
ATOM 1017 C C . LEU A 1 134 ? -7.815 -11.937 -2.728 1.00 97.88 134 LEU A C 1
ATOM 1019 O O . LEU A 1 134 ? -8.563 -12.913 -2.690 1.00 97.88 134 LEU A O 1
ATOM 1023 N N . ARG A 1 135 ? -6.846 -11.804 -3.639 1.00 96.88 135 ARG A N 1
ATOM 1024 C CA . ARG A 1 135 ? -6.523 -12.848 -4.620 1.00 96.88 135 ARG A CA 1
ATOM 1025 C C . ARG A 1 135 ? -6.015 -14.109 -3.917 1.00 96.88 135 ARG A C 1
ATOM 1027 O O . ARG A 1 135 ? -5.039 -14.053 -3.173 1.00 96.88 135 ARG A O 1
ATOM 1034 N N . GLU A 1 136 ? -6.592 -15.268 -4.232 1.00 94.81 136 GLU A N 1
ATOM 1035 C CA . GLU A 1 136 ? -6.201 -16.554 -3.621 1.00 94.81 136 GLU A CA 1
ATOM 1036 C C . GLU A 1 136 ? -4.751 -16.973 -3.924 1.00 94.81 136 GLU A C 1
ATOM 1038 O O . GLU A 1 136 ? -4.150 -17.764 -3.198 1.00 94.81 136 GLU A O 1
ATOM 1043 N N . ASN A 1 137 ? -4.178 -16.461 -5.014 1.00 95.38 137 ASN A N 1
ATOM 1044 C CA . ASN A 1 137 ? -2.821 -16.773 -5.449 1.00 95.38 137 ASN A CA 1
ATOM 1045 C C . ASN A 1 137 ? -1.785 -15.707 -5.056 1.00 95.38 137 ASN A C 1
ATOM 1047 O O . ASN A 1 137 ? -0.629 -15.834 -5.472 1.00 95.38 137 ASN A O 1
ATOM 1051 N N . ALA A 1 138 ? -2.170 -14.678 -4.292 1.00 96.12 138 ALA A N 1
ATOM 1052 C CA . ALA A 1 138 ? -1.240 -13.663 -3.815 1.00 96.12 138 ALA A CA 1
ATOM 1053 C C . ALA A 1 138 ? -0.225 -14.283 -2.845 1.00 96.12 138 ALA A C 1
ATOM 1055 O O . ALA A 1 138 ? -0.586 -14.991 -1.901 1.00 96.12 138 ALA A O 1
ATOM 1056 N N . LYS A 1 139 ? 1.061 -14.029 -3.097 1.00 97.50 139 LYS A N 1
ATOM 1057 C CA . LYS A 1 139 ? 2.167 -14.560 -2.300 1.00 9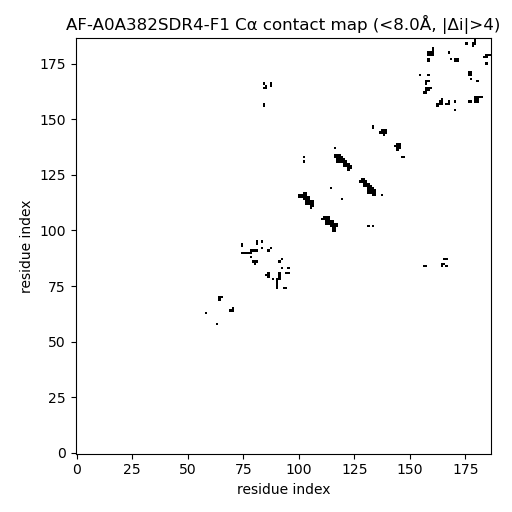7.50 139 LYS A CA 1
ATOM 1058 C C . LYS A 1 139 ? 3.237 -13.509 -2.090 1.00 97.50 139 LYS A C 1
ATOM 1060 O O . LYS A 1 139 ? 3.571 -12.760 -3.006 1.00 97.50 139 LYS A O 1
ATOM 1065 N N . TRP A 1 140 ? 3.823 -13.535 -0.907 1.00 97.69 140 TRP A N 1
ATOM 1066 C CA . TRP A 1 140 ? 5.078 -12.868 -0.625 1.00 97.69 140 TRP A CA 1
ATOM 1067 C C . TRP A 1 140 ? 6.214 -13.507 -1.430 1.00 97.69 140 TRP A C 1
ATOM 1069 O O . TRP A 1 140 ? 6.145 -14.658 -1.871 1.00 97.69 140 TRP A O 1
ATOM 1079 N N . THR A 1 141 ? 7.306 -12.768 -1.610 1.00 97.12 141 THR A N 1
ATOM 1080 C CA . THR A 1 141 ? 8.478 -13.233 -2.373 1.00 97.12 141 THR A CA 1
ATOM 1081 C C . THR A 1 141 ? 9.169 -14.446 -1.744 1.00 97.12 141 THR A C 1
ATOM 1083 O O . THR A 1 141 ? 9.871 -15.179 -2.440 1.00 97.12 141 THR A O 1
ATOM 1086 N N . ASN A 1 142 ? 8.949 -14.694 -0.450 1.00 97.19 142 ASN A N 1
ATOM 1087 C CA . ASN A 1 142 ? 9.410 -15.883 0.267 1.00 97.19 142 ASN A CA 1
ATOM 1088 C C . ASN A 1 142 ? 8.512 -17.124 0.047 1.00 97.19 142 ASN A C 1
ATOM 1090 O O . ASN A 1 142 ? 8.892 -18.222 0.447 1.00 97.19 142 ASN A O 1
ATOM 1094 N N . GLY A 1 143 ? 7.358 -16.966 -0.610 1.00 97.19 143 GLY A N 1
ATOM 1095 C CA . GLY A 1 143 ? 6.402 -18.030 -0.919 1.00 97.19 143 GLY A CA 1
ATOM 1096 C C . GLY A 1 143 ? 5.186 -18.112 0.008 1.00 97.19 143 GLY A C 1
ATOM 1097 O O . GLY A 1 143 ? 4.255 -18.852 -0.328 1.00 97.19 143 GLY A O 1
ATOM 1098 N N . ASP A 1 144 ? 5.163 -17.362 1.112 1.00 97.94 144 ASP A N 1
ATOM 1099 C CA . ASP A 1 144 ? 4.031 -17.338 2.042 1.00 97.94 144 ASP A CA 1
ATOM 1100 C C . ASP A 1 144 ? 2.797 -16.697 1.384 1.00 97.94 144 ASP A C 1
ATOM 1102 O O . ASP A 1 144 ? 2.942 -15.763 0.589 1.00 97.94 144 ASP A O 1
ATOM 1106 N N . PRO A 1 145 ? 1.574 -17.179 1.671 1.00 97.88 145 PRO A N 1
ATOM 1107 C CA . PRO A 1 145 ? 0.360 -16.553 1.159 1.00 97.88 145 PRO A CA 1
ATOM 1108 C C . PRO A 1 145 ? 0.176 -15.158 1.764 1.00 97.88 145 PRO A C 1
ATOM 1110 O O . PRO A 1 145 ? 0.436 -14.959 2.949 1.00 97.88 145 PRO A O 1
ATOM 1113 N N . VAL A 1 146 ? -0.317 -14.210 0.965 1.00 97.81 146 VAL A N 1
ATOM 1114 C CA . VAL A 1 146 ? -0.739 -12.899 1.478 1.00 97.81 146 VAL A CA 1
ATOM 1115 C C . VAL A 1 146 ? -2.127 -13.039 2.095 1.00 97.81 146 VAL A C 1
ATOM 1117 O O . VAL A 1 146 ? -3.035 -13.596 1.477 1.00 97.81 146 VAL A O 1
ATOM 1120 N N . THR A 1 147 ? -2.303 -12.533 3.313 1.00 97.44 147 THR A N 1
ATOM 1121 C CA . THR A 1 147 ? -3.550 -12.666 4.079 1.00 97.44 147 THR A CA 1
ATOM 1122 C C . THR A 1 147 ? -4.090 -11.314 4.538 1.00 97.44 147 THR A C 1
ATOM 1124 O O . THR A 1 147 ? -3.396 -10.300 4.508 1.00 97.44 147 THR A O 1
ATOM 1127 N N . ALA A 1 148 ? -5.344 -11.282 4.999 1.00 97.31 148 ALA A N 1
ATOM 1128 C CA . ALA A 1 148 ? -5.931 -10.066 5.566 1.00 97.31 148 ALA A CA 1
ATOM 1129 C C . ALA A 1 148 ? -5.165 -9.572 6.809 1.00 97.31 148 ALA A C 1
ATOM 1131 O O . ALA A 1 148 ? -5.080 -8.364 7.037 1.00 97.31 148 ALA A O 1
ATOM 1132 N N . ASP A 1 149 ? -4.561 -10.486 7.574 1.00 97.56 149 ASP A N 1
ATOM 1133 C CA . ASP A 1 149 ? -3.792 -10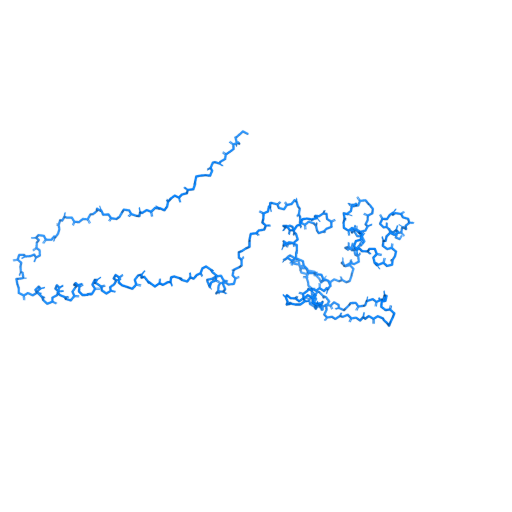.145 8.772 1.00 97.56 149 ASP A CA 1
ATOM 1134 C C . ASP A 1 149 ? -2.540 -9.323 8.448 1.00 97.56 149 ASP A C 1
ATOM 1136 O O . ASP A 1 149 ? -2.157 -8.478 9.258 1.00 97.56 149 ASP A O 1
ATOM 1140 N N . ASP A 1 150 ? -1.943 -9.492 7.264 1.00 97.56 150 ASP A N 1
ATOM 1141 C CA . ASP A 1 150 ? -0.784 -8.700 6.836 1.00 97.56 150 ASP A CA 1
ATOM 1142 C C . ASP A 1 150 ? -1.146 -7.210 6.737 1.00 97.56 150 ASP A C 1
ATOM 1144 O O . ASP A 1 150 ? -0.422 -6.340 7.228 1.00 97.56 150 ASP A O 1
ATOM 1148 N N . PHE A 1 151 ? -2.325 -6.907 6.185 1.00 97.25 151 PHE A N 1
ATOM 1149 C CA . PHE A 1 151 ? -2.843 -5.541 6.097 1.00 97.25 151 PHE A CA 1
ATOM 1150 C C . PHE A 1 151 ? -3.203 -4.985 7.474 1.00 97.25 151 PHE A C 1
ATOM 1152 O O . PHE A 1 151 ? -2.840 -3.852 7.794 1.00 97.25 151 PHE A O 1
ATOM 1159 N N . VAL A 1 152 ? -3.864 -5.785 8.319 1.00 96.06 152 VAL A N 1
ATOM 1160 C CA . VAL A 1 152 ? -4.207 -5.388 9.695 1.00 96.06 152 VAL A CA 1
ATOM 1161 C C . VAL A 1 152 ? -2.945 -5.042 10.483 1.00 96.06 152 VAL A C 1
ATOM 1163 O O . VAL A 1 152 ? -2.887 -3.991 11.123 1.00 96.06 152 VAL A O 1
ATOM 1166 N N . GLN A 1 153 ? -1.914 -5.884 10.415 1.00 96.06 153 GLN A N 1
ATOM 1167 C CA . GLN A 1 153 ? -0.639 -5.642 11.085 1.00 96.06 153 GLN A CA 1
ATOM 1168 C C . GLN A 1 153 ? 0.077 -4.415 10.517 1.00 96.06 153 GLN A C 1
ATOM 1170 O O . GLN A 1 153 ? 0.607 -3.613 11.289 1.00 96.06 153 GLN A O 1
ATOM 1175 N N . SER A 1 154 ? 0.046 -4.216 9.197 1.00 96.31 154 SER A N 1
ATOM 1176 C CA . SER A 1 154 ? 0.630 -3.035 8.558 1.00 96.31 154 SER A CA 1
ATOM 1177 C C . SER A 1 154 ? -0.036 -1.743 9.047 1.00 96.31 154 SER A C 1
ATOM 1179 O O . SER A 1 154 ? 0.648 -0.822 9.502 1.00 96.31 154 SER A O 1
ATOM 1181 N N . PHE A 1 155 ? -1.371 -1.694 9.052 1.00 96.06 155 PHE A N 1
ATOM 1182 C CA . PHE A 1 155 ? -2.127 -0.537 9.535 1.00 96.06 155 PHE A CA 1
ATOM 1183 C C . PHE A 1 155 ? -1.932 -0.289 11.034 1.00 96.06 155 PHE A C 1
ATOM 1185 O O . PHE A 1 155 ? -1.719 0.850 11.448 1.00 96.06 155 PHE A O 1
ATOM 1192 N N . LYS A 1 156 ? -1.914 -1.340 11.861 1.00 94.69 156 LYS A N 1
ATOM 1193 C CA . LYS A 1 156 ? -1.598 -1.207 13.293 1.00 94.69 156 LYS A CA 1
ATOM 1194 C C . LYS A 1 156 ? -0.190 -0.660 13.518 1.00 94.69 156 LYS A C 1
ATOM 1196 O O . LYS A 1 156 ? 0.010 0.210 14.367 1.00 94.69 156 LYS A O 1
ATOM 1201 N N . ARG A 1 157 ? 0.788 -1.127 12.738 1.00 96.38 157 ARG A N 1
ATOM 1202 C CA . ARG A 1 157 ? 2.187 -0.703 12.845 1.00 96.38 157 ARG A CA 1
ATOM 1203 C C . ARG A 1 157 ? 2.351 0.782 12.530 1.00 96.38 157 ARG A C 1
ATOM 1205 O O . ARG A 1 157 ? 2.944 1.487 13.339 1.00 96.38 157 ARG A O 1
ATOM 1212 N N . ILE A 1 158 ? 1.818 1.274 11.409 1.00 96.50 158 ILE A N 1
ATOM 1213 C CA . ILE A 1 158 ? 1.932 2.704 11.061 1.00 96.50 158 ILE A CA 1
ATOM 1214 C C . ILE A 1 158 ? 1.206 3.612 12.068 1.00 96.50 158 ILE A C 1
ATOM 1216 O O . ILE A 1 158 ? 1.672 4.715 12.345 1.00 96.50 158 ILE A O 1
ATOM 1220 N N . LEU A 1 159 ? 0.110 3.131 12.667 1.00 96.38 159 LEU A N 1
ATOM 1221 C CA . LEU A 1 159 ? -0.632 3.847 13.707 1.00 96.38 159 LEU A CA 1
ATOM 1222 C C . LEU A 1 159 ? -0.016 3.706 15.106 1.00 96.38 159 LEU A C 1
ATOM 1224 O O . LEU A 1 159 ? -0.476 4.360 16.033 1.00 96.38 159 LEU A O 1
ATOM 1228 N N . THR A 1 160 ? 1.005 2.870 15.304 1.00 95.25 160 THR A N 1
ATOM 1229 C CA . THR A 1 160 ? 1.622 2.693 16.623 1.00 95.25 160 THR A CA 1
ATOM 1230 C C . THR A 1 160 ? 2.278 4.003 17.087 1.00 95.25 160 THR A C 1
ATOM 1232 O O . THR A 1 160 ? 3.202 4.478 16.419 1.00 95.25 160 THR A O 1
ATOM 1235 N N . PRO A 1 161 ? 1.910 4.560 18.263 1.00 92.06 161 PRO A N 1
ATOM 1236 C CA . PRO A 1 161 ? 2.465 5.834 18.733 1.00 92.06 161 PRO A CA 1
ATOM 1237 C C . PRO A 1 161 ? 3.995 5.833 18.853 1.00 92.06 161 PRO A C 1
ATOM 1239 O O . PRO A 1 161 ? 4.645 6.838 18.584 1.00 92.06 161 PRO A O 1
ATOM 1242 N N . ALA A 1 162 ? 4.582 4.687 19.218 1.00 92.81 162 ALA A N 1
ATOM 1243 C CA . ALA A 1 162 ? 6.029 4.529 19.357 1.00 92.81 162 ALA A CA 1
ATOM 1244 C C . ALA A 1 162 ? 6.791 4.586 18.021 1.00 92.81 162 ALA A C 1
ATOM 1246 O O . ALA A 1 162 ? 7.969 4.931 18.026 1.00 92.81 162 ALA A O 1
ATOM 1247 N N . LEU A 1 163 ? 6.141 4.263 16.893 1.00 93.25 163 LEU A N 1
ATOM 1248 C CA . LEU A 1 163 ? 6.758 4.392 15.570 1.00 93.25 163 LEU A CA 1
ATOM 1249 C C . LEU A 1 163 ? 6.820 5.859 15.121 1.00 93.25 163 LEU A C 1
ATOM 1251 O O . LEU A 1 163 ? 7.716 6.221 14.366 1.00 93.25 163 LEU A O 1
ATOM 1255 N N . ALA A 1 164 ? 5.881 6.692 15.589 1.00 91.81 164 ALA A N 1
ATOM 1256 C CA . ALA A 1 164 ? 5.783 8.113 15.251 1.00 91.81 164 ALA A CA 1
ATOM 1257 C C . ALA A 1 164 ? 5.846 8.382 13.730 1.00 91.81 164 ALA A C 1
ATOM 1259 O O . ALA A 1 164 ? 6.510 9.319 13.278 1.00 91.81 164 ALA A O 1
ATOM 1260 N N . SER A 1 165 ? 5.159 7.548 12.935 1.00 94.00 165 SER A N 1
ATOM 1261 C CA . SER A 1 165 ? 5.125 7.696 11.477 1.00 94.00 165 SER A CA 1
ATOM 1262 C C . SER A 1 165 ? 4.559 9.057 11.080 1.00 94.00 165 SER A C 1
ATOM 1264 O O . SER A 1 165 ? 3.488 9.461 11.535 1.00 94.00 165 SER A O 1
ATOM 1266 N N . LYS A 1 166 ? 5.251 9.747 10.170 1.00 93.69 166 LYS A N 1
ATOM 1267 C CA . LYS A 1 166 ? 4.822 11.055 9.656 1.00 93.69 166 LYS A CA 1
ATOM 1268 C C . LYS A 1 166 ? 3.533 10.979 8.832 1.00 93.69 166 LYS A C 1
ATOM 1270 O O . LYS A 1 166 ? 2.885 12.007 8.668 1.00 93.69 166 LYS A O 1
ATOM 1275 N N . TYR A 1 167 ? 3.161 9.795 8.335 1.00 94.12 167 TYR A N 1
ATOM 1276 C CA . TYR A 1 167 ? 1.971 9.572 7.505 1.00 94.12 167 TYR A CA 1
ATOM 1277 C C . TYR A 1 167 ? 0.816 8.864 8.225 1.00 94.12 167 TYR A C 1
ATOM 1279 O O . TYR A 1 167 ? -0.190 8.558 7.588 1.00 94.12 167 TYR A O 1
ATOM 1287 N N . SER A 1 168 ? 0.889 8.655 9.545 1.00 95.06 168 SER A N 1
ATOM 1288 C CA . SER A 1 168 ? -0.195 8.000 10.300 1.00 95.06 168 SER A CA 1
ATOM 1289 C C . SER A 1 168 ? -1.558 8.683 10.117 1.00 95.06 168 SER A C 1
ATOM 1291 O O . SER A 1 168 ? -2.583 8.006 10.042 1.00 95.06 168 SER A O 1
ATOM 1293 N N . TYR A 1 169 ? -1.569 10.011 9.953 1.00 94.69 169 TYR A N 1
ATOM 1294 C CA . TYR A 1 169 ? -2.781 10.806 9.746 1.00 94.69 169 TYR A CA 1
ATOM 1295 C C . TYR A 1 169 ? -3.578 10.419 8.491 1.00 94.69 169 TYR A C 1
ATOM 1297 O O . TYR A 1 169 ? -4.789 10.629 8.458 1.00 94.69 169 TYR A O 1
ATOM 1305 N N . MET A 1 170 ? -2.943 9.829 7.469 1.00 94.62 170 MET A N 1
ATOM 1306 C CA . MET A 1 170 ? -3.643 9.367 6.260 1.00 94.62 170 MET A CA 1
ATOM 1307 C C . MET A 1 170 ? -4.661 8.265 6.572 1.00 94.62 170 MET A C 1
ATOM 1309 O O . MET A 1 170 ? -5.657 8.116 5.870 1.00 94.62 170 MET A O 1
ATOM 1313 N N . LEU A 1 171 ? -4.439 7.519 7.654 1.00 95.69 171 LEU A N 1
ATOM 1314 C CA . LEU A 1 171 ? -5.307 6.438 8.098 1.00 95.69 171 LEU A CA 1
ATOM 1315 C C . LEU A 1 171 ? -6.402 6.886 9.073 1.00 95.69 171 LEU A C 1
ATOM 1317 O O . LEU A 1 171 ? -7.223 6.062 9.465 1.00 95.69 171 LEU A O 1
ATOM 1321 N N . PHE A 1 172 ? -6.475 8.168 9.444 1.00 96.12 172 PHE A N 1
ATOM 1322 C CA . PHE A 1 172 ? -7.476 8.667 10.405 1.00 96.12 172 PHE A CA 1
ATOM 1323 C C . PHE A 1 172 ? -8.910 8.625 9.871 1.00 96.12 172 PHE A C 1
ATOM 1325 O O . PHE A 1 172 ? -9.860 8.714 10.643 1.00 96.12 172 PHE A O 1
ATOM 1332 N N . VAL A 1 173 ? -9.074 8.412 8.564 1.00 94.69 173 VAL A N 1
ATOM 1333 C CA . VAL A 1 173 ? -10.366 8.081 7.951 1.00 94.69 173 VAL A CA 1
ATOM 1334 C C . VAL A 1 173 ? -10.946 6.764 8.482 1.00 94.69 173 VAL A C 1
ATOM 1336 O O . VAL A 1 173 ? -12.158 6.567 8.443 1.00 94.69 173 VAL A O 1
ATOM 1339 N N . MET A 1 174 ? -10.104 5.863 9.000 1.00 95.62 174 MET A N 1
ATOM 1340 C CA . MET A 1 174 ? -10.554 4.626 9.625 1.00 95.62 174 MET A CA 1
ATOM 1341 C C . MET A 1 174 ? -11.034 4.875 11.053 1.00 95.62 174 MET A C 1
ATOM 1343 O O . MET A 1 174 ? -10.394 5.555 11.858 1.00 95.62 174 MET A O 1
ATOM 1347 N N . LYS A 1 175 ? -12.151 4.237 11.400 1.00 95.50 175 LYS A N 1
ATOM 1348 C CA . LYS A 1 175 ? -12.746 4.312 12.735 1.00 95.50 175 LYS A CA 1
ATOM 1349 C C . LYS A 1 175 ? -11.724 3.953 13.824 1.00 95.50 175 LYS A C 1
ATOM 1351 O O . LYS A 1 175 ? -11.205 2.843 13.853 1.00 95.50 175 LYS A O 1
ATOM 1356 N N . GLY A 1 176 ? -11.484 4.887 14.747 1.00 94.69 176 GLY A N 1
ATOM 1357 C CA . GLY A 1 176 ? -10.603 4.700 15.908 1.00 94.69 176 GLY A CA 1
ATOM 1358 C C . GLY A 1 176 ? -9.101 4.845 15.630 1.00 94.69 176 GLY A C 1
ATOM 1359 O O . GLY A 1 176 ? -8.318 4.792 16.576 1.00 94.69 176 GLY A O 1
ATOM 1360 N N . ALA A 1 177 ? -8.683 5.067 14.379 1.00 95.69 177 ALA A N 1
ATOM 1361 C CA . ALA A 1 177 ? -7.267 5.152 14.021 1.00 95.69 177 ALA A CA 1
ATOM 1362 C C . ALA A 1 177 ? -6.560 6.370 14.636 1.00 95.69 177 ALA A C 1
ATOM 1364 O O . ALA A 1 177 ? -5.452 6.236 15.153 1.00 95.69 177 ALA A O 1
ATOM 1365 N N . GLU A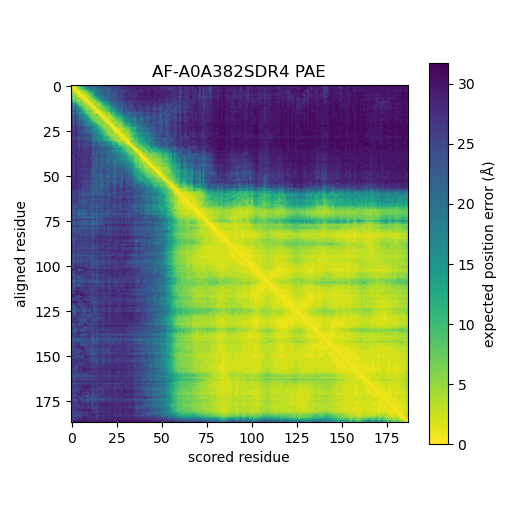 1 178 ? -7.207 7.540 14.640 1.00 95.69 178 GLU A N 1
ATOM 1366 C CA . GLU A 1 178 ? -6.656 8.747 15.271 1.00 95.69 178 GLU A CA 1
ATOM 1367 C C . GLU A 1 178 ? -6.447 8.545 16.776 1.00 95.69 178 GLU A C 1
ATOM 1369 O O . GLU A 1 178 ? -5.360 8.779 17.302 1.00 95.69 178 GLU A O 1
ATOM 1374 N N . ASP A 1 179 ? -7.469 8.055 17.476 1.00 95.75 179 ASP A N 1
ATOM 1375 C CA . ASP A 1 179 ? -7.386 7.857 18.920 1.00 95.75 179 ASP A CA 1
ATOM 1376 C C . ASP A 1 179 ? -6.362 6.778 19.303 1.00 95.75 179 ASP A C 1
ATOM 1378 O O . ASP A 1 179 ? -5.679 6.924 20.321 1.00 95.75 179 ASP A O 1
ATOM 1382 N N . TYR A 1 180 ? -6.195 5.735 18.482 1.00 94.56 180 TYR A N 1
ATOM 1383 C CA . TYR A 1 180 ? -5.117 4.758 18.646 1.00 94.56 180 TYR A CA 1
ATOM 1384 C C . TYR A 1 180 ? -3.738 5.395 18.421 1.00 94.56 180 TYR A C 1
ATOM 1386 O O . TYR A 1 180 ? -2.852 5.256 19.265 1.00 94.56 180 TYR A O 1
ATOM 1394 N N . SER A 1 181 ? -3.565 6.171 17.344 1.00 94.69 181 SER A N 1
ATOM 1395 C CA . SER A 1 181 ? -2.295 6.841 17.031 1.00 94.69 181 SER A CA 1
ATOM 1396 C C . SER A 1 181 ? -1.892 7.897 18.055 1.00 94.69 181 SER A C 1
ATOM 1398 O O . SER A 1 181 ? -0.699 8.126 18.253 1.00 94.69 181 SER A O 1
ATOM 1400 N N . LEU A 1 182 ? -2.862 8.517 18.726 1.00 93.50 182 LEU A N 1
ATOM 1401 C CA . LEU A 1 182 ? -2.638 9.461 19.822 1.00 93.50 182 LEU A CA 1
ATOM 1402 C C . LEU A 1 182 ? -2.504 8.772 21.193 1.00 93.50 182 LEU A C 1
ATOM 1404 O O . LEU A 1 182 ? -2.344 9.454 22.205 1.00 93.50 182 LEU A O 1
ATOM 1408 N N . GLY A 1 183 ? -2.582 7.437 21.251 1.00 92.12 183 GLY A N 1
ATOM 1409 C CA . GLY A 1 183 ? -2.451 6.655 22.483 1.00 92.12 183 GLY A CA 1
ATOM 1410 C C . GLY A 1 183 ? -3.633 6.778 23.452 1.00 92.12 183 GLY A C 1
ATOM 1411 O O . GLY A 1 183 ? -3.500 6.430 24.626 1.00 92.12 183 GLY A O 1
ATOM 1412 N N . LYS A 1 184 ? -4.785 7.279 22.988 1.00 92.81 184 LYS A N 1
ATOM 1413 C CA . LYS A 1 184 ? -6.026 7.373 23.776 1.00 92.81 184 LYS A CA 1
ATOM 1414 C C . LYS A 1 184 ? -6.760 6.032 23.842 1.00 92.81 184 LYS A C 1
ATOM 1416 O O . LYS A 1 184 ? -7.444 5.761 24.826 1.00 92.81 184 LYS A O 1
ATOM 1421 N N . LEU A 1 185 ? -6.606 5.203 22.809 1.00 88.31 185 LEU A N 1
ATOM 1422 C CA . LEU A 1 185 ? -7.076 3.820 22.769 1.00 88.31 185 LEU A CA 1
ATOM 1423 C C . LEU A 1 185 ? -5.895 2.855 22.905 1.00 88.31 185 LEU A C 1
ATOM 1425 O O . LEU A 1 185 ? -4.792 3.126 22.431 1.00 88.31 185 LEU A O 1
ATOM 1429 N N . LYS A 1 186 ? -6.147 1.725 23.565 1.00 79.06 186 LYS A N 1
ATOM 1430 C CA . LYS A 1 186 ? -5.264 0.554 23.584 1.00 79.06 186 LYS A CA 1
ATOM 1431 C C . LYS A 1 186 ? -5.972 -0.567 22.821 1.00 79.06 186 LYS A C 1
ATOM 1433 O O . LYS A 1 186 ? -7.201 -0.572 22.803 1.00 79.06 186 LYS A O 1
ATOM 1438 N N . ASP A 1 187 ? -5.192 -1.429 22.175 1.00 65.38 187 ASP A N 1
ATOM 1439 C CA . ASP A 1 187 ? -5.689 -2.602 21.433 1.00 65.38 187 ASP A CA 1
ATOM 1440 C C . ASP A 1 187 ? -6.459 -3.568 22.353 1.00 65.38 187 ASP A C 1
ATOM 1442 O O . ASP A 1 187 ? -6.043 -3.706 23.532 1.00 65.38 187 ASP A O 1
#

pLDDT: mean 79.74, std 21.77, range [31.61, 98.19]

Nearest PDB structures (foldseek):
  6dth-assembly1_A  TM=9.305E-01  e=3.852E-08  Haemophilus influenzae 86-028NP
  5kzt-assembly1_A  TM=9.574E-01  e=3.954E-06  Listeria monocytogenes 10403S
  6npo-assembly1_A  TM=9.252E-01  e=7.332E-06  Bacillus anthracis
  4gl8-assembly2_B  TM=9.297E-01  e=8.296E-06  Borreliella burgdorferi B31
  8upi-assembly1_A  TM=9.297E-01  e=8.149E-05  Mesorhizobium sp. AP09

Sequence (187 aa):
MRRNVDFRLGKRQRCPAFRLAKGLADIILKYFPAMTNRILTCGALGLLTSVLIGCGPGAKPVDQGAHNKVLNITVGTEPEDIDPHVVTGVPEHHIIVALTEGLVAEDPVDLHPVPGTAERWEVSDDGTVYTFHLRENAKWTNGDPVTADDFVQSFKRILTPALASKYSYMLFVMKGAEDYSLGKLKD

Mean predicted aligned error: 14.96 Å

Foldseek 3Di:
DDDDDDDDDDDDDDDDDDDDDPDPPVPPVPPDPDPPPVVVVVVVVVVVVVVVVPDDPPDDPVNVCVVVVHDDDDLDDDFPDLPPLADDDSSSVVVNVVQDWDCWFADPPPGDTAGIQFNDWDADPVRLDIGTHGDQCDADPVGHHDDPVVVVVVLLVSLQCVSVGPCQVVCVSHPCSVCSSVVVDDD

InterPro domains:
  IPR000914 Solute-binding protein family 5 domain [PF00496] (113-172)
  IPR023765 Solute-binding protein family 5, conserved site [PS01040] (118-140)
  IPR039424 Solute-binding protein family 5 [PTHR30290] (44-173)

Solvent-accessible surface area (backbone atoms only — not comparable to full-atom values): 12297 Å² total; per-residue (Å²): 140,80,88,87,84,85,90,75,86,80,76,84,82,76,84,86,86,85,88,90,84,90,85,71,74,84,68,67,75,77,79,61,93,86,73,49,76,72,52,52,56,53,50,54,53,54,57,56,56,60,65,65,67,76,72,63,86,70,81,50,72,67,60,50,21,65,73,68,74,51,87,89,78,86,60,81,64,87,60,92,58,79,52,83,56,72,59,85,55,69,41,34,47,62,53,42,65,74,76,50,77,49,59,52,40,65,38,94,86,81,56,51,83,38,68,40,49,15,69,48,71,47,69,42,98,85,70,82,48,76,51,73,41,65,40,92,82,42,56,46,96,90,67,50,73,60,54,74,63,58,55,53,51,50,55,51,50,34,29,31,53,90,67,63,29,88,63,35,71,77,49,42,86,42,90,64,36,50,44,32,35,72,61,77,44,78,136

Radius of gyration: 33.19 Å; Cα contacts (8 Å, |Δi|>4): 133; chains: 1; bounding box: 81×31×92 Å

Secondary structure (DSSP, 8-state):
------------PPP-------SSHHHHTTS-TTSSHHHHHHHHHHHHHHHHTT-S-PPPHHHHHHHHT-------SPPS---TTT---HHHHHHHHHH---SEEE-TTT--EEESSEEEEEE-TTS--EEEEE-TT-B-TTSPBP-HHHHHHHHHHHH-TTT--TTGGGGTTSTTHHHHHTTSS--